Protein AF-0000000084999437 (afdb_homodimer)

Organism: Prochlorococcus marinus (strain NATL2A) (NCBI:txid59920)

Radius of gyration: 27.04 Å; Cα contacts (8 Å, |Δi|>4): 608; chains: 2; bounding box: 35×90×57 Å

Foldseek 3Di:
DPPPAFEFEDWDPDDPDDPAFEFEDAQVRQQPQFDWGATPVGRIYTRDYDPPPGGHDQQIWTATPPPRHIHGYHHFWAKKKKWFDPDPVLVVVLVVVCVVVVFFWDDDPTMIMGGDDPVSVVVSVVSPTDMDIDIDGGDTDDDPVD/DPPPAFEFEDWDPDDPDDPAFEFEDAQVRQQPQFDWGATPVGRIYTRDYDPPPGGHDQQIWTATPPPRHIHGYHHFWAKKKKWFDPDPVLVVVLVVVCVVVVFFWDDDPTMIMGGDDPVSVVVSVVSPTDMDIDIDGGHTDDDPVD

Nearest PDB structures (foldseek):
  1gmu-assembly3_C  TM=9.056E-01  e=1.676E-14  Klebsiella aerogenes
  1gmw-assembly1_D  TM=8.852E-01  e=3.112E-14  Klebsiella aerogenes
  1gmv-assembly1_B  TM=9.082E-01  e=1.074E-13  Klebsiella aerogenes
  4l3k-assembly1_B  TM=8.074E-01  e=1.821E-09  Sporosarcina pasteurii
  1eb0-assembly1_A  TM=7.225E-01  e=4.457E-10  Sporosarcina pasteurii

Sequence (292 aa):
MSQELIYLTERISAQVIKNNLLLPLSAKERTQLRGKRSTLDGIDVILNLPRGGGRLIPGEVLKSENSKVFVSIVAAHEDVIRISSENRLKLLKAAYHLGNRHVEIELHDKELYLLNDVVMRKMLEAHGFEIESFQRPFSPEIGAYEMSQELIYLTERISAQVIKNNLLLPLSAKERTQLRGKRSTLDGIDVILNLPRGGGRLIPGEVLKSENSKVFVSIVAAHEDVIRISSENRLKLLKAAYHLGNRHVEIELHDKELYLLNDVVMRKMLEAHGFEIESFQRPFSPEIGAYE

Structure (mmCIF, N/CA/C/O backbone):
data_AF-0000000084999437-model_v1
#
loop_
_entity.id
_entity.type
_entity.pdbx_description
1 polymer 'Urease accessory protein UreE'
#
loop_
_atom_site.group_PDB
_atom_site.id
_atom_site.type_symbol
_atom_site.label_atom_id
_atom_site.label_alt_id
_atom_site.label_comp_id
_atom_site.label_asym_id
_atom_site.label_entity_id
_atom_site.label_seq_id
_atom_site.pdbx_PDB_ins_code
_atom_site.Cartn_x
_atom_site.Cartn_y
_atom_site.Cartn_z
_atom_site.occupancy
_atom_site.B_iso_or_equiv
_atom_site.auth_seq_id
_atom_site.auth_comp_id
_atom_site.auth_asym_id
_atom_site.auth_atom_id
_atom_site.pdbx_PDB_model_num
ATOM 1 N N . MET A 1 1 ? -11.227 -49.969 -13.359 1 43 1 MET A N 1
ATOM 2 C CA . MET A 1 1 ? -9.812 -49.969 -13 1 43 1 MET A CA 1
ATOM 3 C C . MET A 1 1 ? -9.508 -48.875 -11.961 1 43 1 MET A C 1
ATOM 5 O O . MET A 1 1 ? -9.93 -47.75 -12.109 1 43 1 MET A O 1
ATOM 9 N N . SER A 1 2 ? -9.344 -49.125 -10.711 1 47.72 2 SER A N 1
ATOM 10 C CA . SER A 1 2 ? -9.188 -48.219 -9.586 1 47.72 2 SER A CA 1
ATOM 11 C C . SER A 1 2 ? -8.078 -47.188 -9.859 1 47.72 2 SER A C 1
ATOM 13 O O . SER A 1 2 ? -6.941 -47.562 -10.141 1 47.72 2 SER A O 1
ATOM 15 N N . GLN A 1 3 ? -8.375 -46.219 -10.602 1 58.53 3 GLN A N 1
ATOM 16 C CA . GLN A 1 3 ? -7.32 -45.281 -11.031 1 58.53 3 GLN A CA 1
ATOM 17 C C . GLN A 1 3 ? -6.379 -44.938 -9.883 1 58.53 3 GLN A C 1
ATOM 19 O O . GLN A 1 3 ? -6.832 -44.625 -8.781 1 58.53 3 GLN A O 1
ATOM 24 N N . GLU A 1 4 ? -5.293 -45.688 -9.891 1 73.06 4 GLU A N 1
ATOM 25 C CA . GLU A 1 4 ? -4.273 -45.438 -8.867 1 73.06 4 GLU A CA 1
ATOM 26 C C . GLU A 1 4 ? -4.066 -43.938 -8.625 1 73.06 4 GLU A C 1
ATOM 28 O O . GLU A 1 4 ? -4.004 -43.156 -9.57 1 73.06 4 GLU A O 1
ATOM 33 N N . LEU A 1 5 ? -4.43 -43.625 -7.43 1 83.94 5 LEU A N 1
ATOM 34 C CA . LEU A 1 5 ? -4.246 -42.25 -7.008 1 83.94 5 LEU A CA 1
ATOM 35 C C . LEU A 1 5 ? -2.797 -41.812 -7.199 1 83.94 5 LEU A C 1
ATOM 37 O O . LEU A 1 5 ? -1.87 -42.562 -6.906 1 83.94 5 LEU A O 1
ATOM 41 N N . ILE A 1 6 ? -2.551 -40.781 -7.875 1 91.81 6 ILE A N 1
ATOM 42 C CA . ILE A 1 6 ? -1.224 -40.25 -8.156 1 91.81 6 ILE A CA 1
ATOM 43 C C . ILE A 1 6 ? -0.828 -39.25 -7.074 1 91.81 6 ILE A C 1
ATOM 45 O O . ILE A 1 6 ? -1.454 -38.188 -6.934 1 91.81 6 ILE A O 1
ATOM 49 N N . TYR A 1 7 ? 0.186 -39.594 -6.234 1 94.44 7 TYR A N 1
ATOM 50 C CA . TYR A 1 7 ? 0.718 -38.719 -5.215 1 94.44 7 TYR A CA 1
ATOM 51 C C . TYR A 1 7 ? 1.95 -37.969 -5.727 1 94.44 7 TYR A C 1
ATOM 53 O O . TYR A 1 7 ? 2.945 -38.594 -6.098 1 94.44 7 TYR A O 1
ATOM 61 N N . LEU A 1 8 ? 1.862 -36.719 -5.809 1 95.06 8 LEU A N 1
ATOM 62 C CA . LEU A 1 8 ? 3.02 -35.906 -6.148 1 95.06 8 LEU A CA 1
ATOM 63 C C . LEU A 1 8 ? 3.812 -35.531 -4.898 1 95.06 8 LEU A C 1
ATOM 65 O O . LEU A 1 8 ? 3.307 -34.812 -4.023 1 95.06 8 LEU A O 1
ATOM 69 N N . THR A 1 9 ? 5.117 -35.938 -4.809 1 94.69 9 THR A N 1
ATOM 70 C CA . THR A 1 9 ? 5.809 -35.844 -3.527 1 94.69 9 THR A CA 1
ATOM 71 C C . THR A 1 9 ? 7.125 -35.094 -3.672 1 94.69 9 THR A C 1
ATOM 73 O O . THR A 1 9 ? 7.738 -34.688 -2.674 1 94.69 9 THR A O 1
ATOM 76 N N . GLU A 1 10 ? 7.543 -34.812 -4.98 1 93.44 10 GLU A N 1
ATOM 77 C CA . GLU A 1 10 ? 8.867 -34.219 -5.18 1 93.44 10 GLU A CA 1
ATOM 78 C C . GLU A 1 10 ? 8.828 -33.125 -6.219 1 93.44 10 GLU A C 1
ATOM 80 O O . GLU A 1 10 ? 8.164 -33.219 -7.25 1 93.44 10 GLU A O 1
ATOM 85 N N . ARG A 1 11 ? 9.555 -32.031 -5.887 1 93.06 11 ARG A N 1
ATOM 86 C CA . ARG A 1 11 ? 9.828 -30.984 -6.867 1 93.06 11 ARG A CA 1
ATOM 87 C C . ARG A 1 11 ? 11.109 -31.266 -7.637 1 93.06 11 ARG A C 1
ATOM 89 O O . ARG A 1 11 ? 12.164 -31.516 -7.035 1 93.06 11 ARG A O 1
ATOM 96 N N . ILE A 1 12 ? 10.992 -31.297 -8.859 1 87.12 12 ILE A N 1
ATOM 97 C CA . ILE A 1 12 ? 12.188 -31.672 -9.602 1 87.12 12 ILE A CA 1
ATOM 98 C C . ILE A 1 12 ? 12.664 -30.484 -10.445 1 87.12 12 ILE A C 1
ATOM 100 O O . ILE A 1 12 ? 11.852 -29.656 -10.875 1 87.12 12 ILE A O 1
ATOM 104 N N . SER A 1 13 ? 13.945 -30.219 -10.43 1 72.31 13 SER A N 1
ATOM 105 C CA . SER A 1 13 ? 14.523 -29.172 -11.258 1 72.31 13 SER A CA 1
ATOM 106 C C . SER A 1 13 ? 14.234 -29.406 -12.734 1 72.31 13 SER A C 1
ATOM 108 O O . SER A 1 13 ? 13.953 -30.531 -13.141 1 72.31 13 SER A O 1
ATOM 110 N N . ALA A 1 14 ? 14.445 -28.484 -13.695 1 60.81 14 ALA A N 1
ATOM 111 C CA . ALA A 1 14 ? 14.203 -28.359 -15.133 1 60.81 14 ALA A CA 1
ATOM 112 C C . ALA A 1 14 ? 14.57 -29.656 -15.852 1 60.81 14 ALA A C 1
ATOM 114 O O . ALA A 1 14 ? 15.695 -30.156 -15.727 1 60.81 14 ALA A O 1
ATOM 115 N N . GLN A 1 15 ? 13.711 -30.656 -15.672 1 59 15 GLN A N 1
ATOM 116 C CA . GLN A 1 15 ? 14.062 -31.703 -16.641 1 59 15 GLN A CA 1
ATOM 117 C C . GLN A 1 15 ? 13.086 -31.719 -17.812 1 59 15 GLN A C 1
ATOM 119 O O . GLN A 1 15 ? 11.914 -31.375 -17.656 1 59 15 GLN A O 1
ATOM 124 N N . VAL A 1 16 ? 13.703 -31.359 -19 1 54.94 16 VAL A N 1
ATOM 125 C CA . VAL A 1 16 ? 12.938 -31.469 -20.234 1 54.94 16 VAL A CA 1
ATOM 126 C C . VAL A 1 16 ? 12.164 -32.781 -20.25 1 54.94 16 VAL A C 1
ATOM 128 O O . VAL A 1 16 ? 12.766 -33.875 -20.344 1 54.94 16 VAL A O 1
ATOM 131 N N . ILE A 1 17 ? 11.117 -32.969 -19.391 1 61.06 17 ILE A N 1
ATOM 132 C CA . ILE A 1 17 ? 10.367 -34.188 -19.516 1 61.06 17 ILE A CA 1
ATOM 133 C C . ILE A 1 17 ? 9.25 -34.031 -20.547 1 61.06 17 ILE A C 1
ATOM 135 O O . ILE A 1 17 ? 8.523 -33.031 -20.516 1 61.06 17 ILE A O 1
ATOM 139 N N . LYS A 1 18 ? 9.383 -34.875 -21.469 1 62.94 18 LYS A N 1
ATOM 140 C CA . LYS A 1 18 ? 8.414 -35.031 -22.547 1 62.94 18 LYS A CA 1
ATOM 141 C C . LYS A 1 18 ? 7.129 -35.688 -22.047 1 62.94 18 LYS A C 1
ATOM 143 O O . LYS A 1 18 ? 7.164 -36.562 -21.172 1 62.94 18 LYS A O 1
ATOM 148 N N . ASN A 1 19 ? 5.961 -34.969 -21.953 1 67.94 19 ASN A N 1
ATOM 149 C CA . ASN A 1 19 ? 4.613 -35.5 -21.75 1 67.94 19 ASN A CA 1
ATOM 150 C C . ASN A 1 19 ? 4.121 -35.219 -20.328 1 67.94 19 ASN A C 1
ATOM 152 O O . ASN A 1 19 ? 3.615 -36.125 -19.672 1 67.94 19 ASN A O 1
ATOM 156 N N . ASN A 1 20 ? 4.438 -34.156 -19.859 1 83.75 20 ASN A N 1
ATOM 157 C CA . ASN A 1 20 ? 3.979 -33.75 -18.531 1 83.75 20 ASN A CA 1
ATOM 158 C C . ASN A 1 20 ? 2.486 -33.438 -18.516 1 83.75 20 ASN A C 1
ATOM 160 O O . ASN A 1 20 ? 1.963 -32.875 -19.484 1 83.75 20 ASN A O 1
ATOM 164 N N . LEU A 1 21 ? 1.822 -34.125 -17.547 1 91.5 21 LEU A N 1
ATOM 165 C CA . LEU A 1 21 ? 0.496 -33.594 -17.25 1 91.5 21 LEU A CA 1
ATOM 166 C C . LEU A 1 21 ? 0.583 -32.156 -16.797 1 91.5 21 LEU A C 1
ATOM 168 O O . LEU A 1 21 ? 1.602 -31.734 -16.234 1 91.5 21 LEU A O 1
ATOM 172 N N . LEU A 1 22 ? -0.411 -31.406 -17.156 1 96.25 22 LEU A N 1
ATOM 173 C CA . LEU A 1 22 ? -0.448 -30.016 -16.734 1 96.25 22 LEU A CA 1
ATOM 174 C C . LEU A 1 22 ? -1.404 -29.828 -15.555 1 96.25 22 LEU A C 1
ATOM 176 O O . LEU A 1 22 ? -2.547 -30.281 -15.602 1 96.25 22 LEU A O 1
ATOM 180 N N . LEU A 1 23 ? -0.94 -29.203 -14.602 1 97 23 LEU A N 1
ATOM 181 C CA . LEU A 1 23 ? -1.721 -28.953 -13.391 1 97 23 LEU A CA 1
ATOM 182 C C . LEU A 1 23 ? -1.948 -27.453 -13.188 1 97 23 LEU A C 1
ATOM 184 O O . LEU A 1 23 ? -1.081 -26.75 -12.664 1 97 23 LEU A O 1
ATOM 188 N N . PRO A 1 24 ? -3.135 -27 -13.641 1 98.44 24 PRO A N 1
ATOM 189 C CA . PRO A 1 24 ? -3.451 -25.578 -13.414 1 98.44 24 PRO A CA 1
ATOM 190 C C . PRO A 1 24 ? -3.795 -25.281 -11.953 1 98.44 24 PRO A C 1
ATOM 192 O O . PRO A 1 24 ? -4.66 -25.938 -11.375 1 98.44 24 PRO A O 1
ATOM 195 N N . LEU A 1 25 ? -3.109 -24.328 -11.414 1 98.5 25 LEU A N 1
ATOM 196 C CA . LEU A 1 25 ? -3.352 -23.906 -10.039 1 98.5 25 LEU A CA 1
ATOM 197 C C . LEU A 1 25 ? -3.549 -22.391 -9.961 1 98.5 25 LEU A C 1
ATOM 199 O O . LEU A 1 25 ? -2.805 -21.641 -10.578 1 98.5 25 LEU A O 1
ATOM 203 N N . SER A 1 26 ? -4.551 -21.969 -9.234 1 98.56 26 SER A N 1
ATOM 204 C CA . SER A 1 26 ? -4.703 -20.547 -8.914 1 98.56 26 SER A CA 1
ATOM 205 C C . SER A 1 26 ? -3.541 -20.047 -8.07 1 98.56 26 SER A C 1
ATOM 207 O O . SER A 1 26 ? -2.727 -20.844 -7.586 1 98.56 26 SER A O 1
ATOM 209 N N . ALA A 1 27 ? -3.465 -18.703 -7.953 1 98.06 27 ALA A N 1
ATOM 210 C CA . ALA A 1 27 ? -2.451 -18.125 -7.078 1 98.06 27 ALA A CA 1
ATOM 211 C C . ALA A 1 27 ? -2.543 -18.688 -5.668 1 98.06 27 ALA A C 1
ATOM 213 O O . ALA A 1 27 ? -1.529 -19.062 -5.074 1 98.06 27 ALA A O 1
ATOM 214 N N . LYS A 1 28 ? -3.727 -18.797 -5.156 1 97.62 28 LYS A N 1
ATOM 215 C CA . LYS A 1 28 ? -3.932 -19.344 -3.816 1 97.62 28 LYS A CA 1
ATOM 216 C C . LYS A 1 28 ? -3.535 -20.812 -3.758 1 97.62 28 LYS A C 1
ATOM 218 O O . LYS A 1 28 ? -2.826 -21.234 -2.84 1 97.62 28 LYS A O 1
ATOM 223 N N . GLU A 1 29 ? -3.969 -21.562 -4.707 1 97.81 29 GLU A N 1
ATOM 224 C CA . GLU A 1 29 ? -3.662 -22.984 -4.73 1 97.81 29 GLU A CA 1
ATOM 225 C C . GLU A 1 29 ? -2.158 -23.219 -4.809 1 97.81 29 GLU A C 1
ATOM 227 O O . GLU A 1 29 ? -1.651 -24.203 -4.258 1 97.81 29 GLU A O 1
ATOM 232 N N . ARG A 1 30 ? -1.466 -22.359 -5.434 1 97.69 30 ARG A N 1
ATOM 233 C CA . ARG A 1 30 ? -0.023 -22.516 -5.582 1 97.69 30 ARG A CA 1
ATOM 234 C C . ARG A 1 30 ? 0.689 -22.328 -4.246 1 97.69 30 ARG A C 1
ATOM 236 O O . ARG A 1 30 ? 1.868 -22.672 -4.113 1 97.69 30 ARG A O 1
ATOM 243 N N . THR A 1 31 ? -0.031 -21.797 -3.27 1 96.56 31 THR A N 1
ATOM 244 C CA . THR A 1 31 ? 0.548 -21.672 -1.936 1 96.56 31 THR A CA 1
ATOM 245 C C . THR A 1 31 ? 0.234 -22.906 -1.097 1 96.56 31 THR A C 1
ATOM 247 O O . THR A 1 31 ? 0.736 -23.062 0.02 1 96.56 31 THR A O 1
ATOM 250 N N . GLN A 1 32 ? -0.621 -23.812 -1.62 1 97.12 32 GLN A N 1
ATOM 251 C CA . GLN A 1 32 ? -1.05 -25.016 -0.913 1 97.12 32 GLN A CA 1
ATOM 252 C C . GLN A 1 32 ? -0.275 -26.234 -1.392 1 97.12 32 GLN A C 1
ATOM 254 O O . GLN A 1 32 ? -0.455 -26.688 -2.523 1 97.12 32 GLN A O 1
ATOM 259 N N . LEU A 1 33 ? 0.436 -26.797 -0.517 1 97.5 33 LEU A N 1
ATOM 260 C CA . LEU A 1 33 ? 1.378 -27.844 -0.91 1 97.5 33 LEU A CA 1
ATOM 261 C C . LEU A 1 33 ? 0.781 -29.234 -0.686 1 97.5 33 LEU A C 1
ATOM 263 O O . LEU A 1 33 ? 1.42 -30.234 -0.984 1 97.5 33 LEU A O 1
ATOM 267 N N . ARG A 1 34 ? -0.439 -29.25 -0.171 1 97.88 34 ARG A N 1
ATOM 268 C CA . ARG A 1 34 ? -1.14 -30.5 0.086 1 97.88 34 ARG A CA 1
ATOM 269 C C . ARG A 1 34 ? -2.578 -30.438 -0.416 1 97.88 34 ARG A C 1
ATOM 271 O O . ARG A 1 34 ? -3.154 -29.359 -0.531 1 97.88 34 ARG A O 1
ATOM 278 N N . GLY A 1 35 ? -3.023 -31.672 -0.788 1 97.62 35 GLY A N 1
ATOM 279 C CA . GLY A 1 35 ? -4.438 -31.734 -1.109 1 97.62 35 GLY A CA 1
ATOM 280 C C . GLY A 1 35 ? -4.707 -32.188 -2.529 1 97.62 35 GLY A C 1
ATOM 281 O O . GLY A 1 35 ? -3.777 -32.344 -3.328 1 97.62 35 GLY A O 1
ATOM 282 N N . LYS A 1 36 ? -5.965 -32.469 -2.77 1 97.94 36 LYS A N 1
ATOM 283 C CA . LYS A 1 36 ? -6.398 -33 -4.062 1 97.94 36 LYS A CA 1
ATOM 284 C C . LYS A 1 36 ? -6.438 -31.891 -5.113 1 97.94 36 LYS A C 1
ATOM 286 O O . LYS A 1 36 ? -6.855 -30.766 -4.82 1 97.94 36 LYS A O 1
ATOM 291 N N . ARG A 1 37 ? -5.98 -32.219 -6.25 1 98 37 ARG A N 1
ATOM 292 C CA . ARG A 1 37 ? -6.051 -31.359 -7.43 1 98 37 ARG A CA 1
ATOM 293 C C . ARG A 1 37 ? -6.41 -32.156 -8.672 1 98 37 ARG A C 1
ATOM 295 O O . ARG A 1 37 ? -6.434 -33.406 -8.633 1 98 37 ARG A O 1
ATOM 302 N N . SER A 1 38 ? -6.672 -31.469 -9.734 1 97.38 38 SER A N 1
ATOM 303 C CA . SER A 1 38 ? -6.957 -32.125 -11.008 1 97.38 38 SER A CA 1
ATOM 304 C C . SER A 1 38 ? -6.137 -31.484 -12.133 1 97.38 38 SER A C 1
ATOM 306 O O . SER A 1 38 ? -6.02 -30.266 -12.227 1 97.38 38 SER A O 1
ATOM 308 N N . THR A 1 39 ? -5.605 -32.344 -12.945 1 96.44 39 THR A N 1
ATOM 309 C CA . THR A 1 39 ? -4.875 -31.875 -14.117 1 96.44 39 THR A CA 1
ATOM 310 C C . THR A 1 39 ? -5.844 -31.344 -15.18 1 96.44 39 THR A C 1
ATOM 312 O O . THR A 1 39 ? -7.059 -31.484 -15.039 1 96.44 39 THR A O 1
ATOM 315 N N . LEU A 1 40 ? -5.262 -30.734 -16.266 1 95.44 40 LEU A N 1
ATOM 316 C CA . LEU A 1 40 ? -6.078 -30.188 -17.344 1 95.44 40 LEU A CA 1
ATOM 317 C C . LEU A 1 40 ? -6.887 -31.297 -18.031 1 95.44 40 LEU A C 1
ATOM 319 O O . LEU A 1 40 ? -8.008 -31.047 -18.484 1 95.44 40 LEU A O 1
ATOM 323 N N . ASP A 1 41 ? -6.367 -32.531 -18.016 1 92.5 41 ASP A N 1
ATOM 324 C CA . ASP A 1 41 ? -7.023 -33.656 -18.688 1 92.5 41 ASP A CA 1
ATOM 325 C C . ASP A 1 41 ? -7.988 -34.375 -17.734 1 92.5 41 ASP A C 1
ATOM 327 O O . ASP A 1 41 ? -8.539 -35.406 -18.078 1 92.5 41 ASP A O 1
ATOM 331 N N . GLY A 1 42 ? -8.078 -33.844 -16.531 1 94 42 GLY A N 1
ATOM 332 C CA . GLY A 1 42 ? -9.078 -34.375 -15.617 1 94 42 GLY A CA 1
ATOM 333 C C . GLY A 1 42 ? -8.539 -35.469 -14.727 1 94 42 GLY A C 1
ATOM 334 O O . GLY A 1 42 ? -9.305 -36.188 -14.055 1 94 42 GLY A O 1
ATOM 335 N N . ILE A 1 43 ? -7.223 -35.688 -14.773 1 92.94 43 ILE A N 1
ATOM 336 C CA . ILE A 1 43 ? -6.621 -36.719 -13.914 1 92.94 43 ILE A CA 1
ATOM 337 C C . ILE A 1 43 ? -6.461 -36.156 -12.5 1 92.94 43 ILE A C 1
ATOM 339 O O . ILE A 1 43 ? -5.902 -35.062 -12.312 1 92.94 43 ILE A O 1
ATOM 343 N N . ASP A 1 44 ? -6.938 -36.844 -11.5 1 95.31 44 ASP A N 1
ATOM 344 C CA . ASP A 1 44 ? -6.816 -36.438 -10.102 1 95.31 44 ASP A CA 1
ATOM 345 C C . ASP A 1 44 ? -5.434 -36.781 -9.555 1 95.31 44 ASP A C 1
ATOM 347 O O . ASP A 1 44 ? -4.914 -37.875 -9.773 1 95.31 44 ASP A O 1
ATOM 351 N N . VAL A 1 45 ? -4.93 -35.812 -8.875 1 95.56 45 VAL A N 1
ATOM 352 C CA . VAL A 1 45 ? -3.65 -36 -8.203 1 95.56 45 VAL A CA 1
ATOM 353 C C . VAL A 1 45 ? -3.736 -35.5 -6.773 1 95.56 45 VAL A C 1
ATOM 355 O O . VAL A 1 45 ? -4.625 -34.688 -6.445 1 95.56 45 VAL A O 1
ATOM 358 N N . ILE A 1 46 ? -2.836 -35.906 -5.867 1 96.44 46 ILE A N 1
ATOM 359 C CA . ILE A 1 46 ? -2.732 -35.438 -4.496 1 96.44 46 ILE A CA 1
ATOM 360 C C . ILE A 1 46 ? -1.363 -34.781 -4.277 1 96.44 46 ILE A C 1
ATOM 362 O O . ILE A 1 46 ? -0.331 -35.438 -4.438 1 96.44 46 ILE A O 1
ATOM 366 N N . LEU A 1 47 ? -1.329 -33.562 -4.059 1 97.31 47 LEU A N 1
ATOM 367 C CA . LEU A 1 47 ? -0.103 -32.906 -3.619 1 97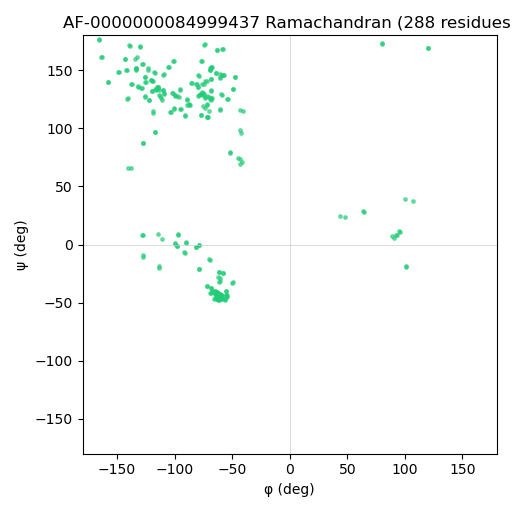.31 47 LEU A CA 1
ATOM 368 C C . LEU A 1 47 ? 0.281 -33.344 -2.213 1 97.31 47 LEU A C 1
ATOM 370 O O . LEU A 1 47 ? -0.532 -33.25 -1.288 1 97.31 47 LEU A O 1
ATOM 374 N N . ASN A 1 48 ? 1.372 -33.781 -2.021 1 96.56 48 ASN A N 1
ATOM 375 C CA . ASN A 1 48 ? 1.941 -34.188 -0.739 1 96.56 48 ASN A CA 1
ATOM 376 C C . ASN A 1 48 ? 3.408 -33.781 -0.627 1 96.56 48 ASN A C 1
ATOM 378 O O . ASN A 1 48 ? 4.285 -34.656 -0.521 1 96.56 48 ASN A O 1
ATOM 382 N N . LEU A 1 49 ? 3.637 -32.5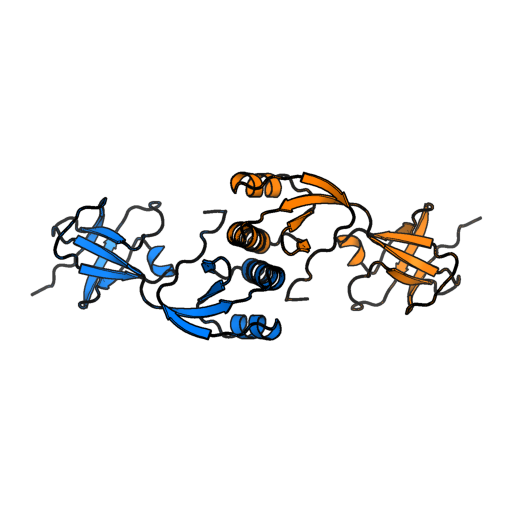 -0.594 1 96.75 49 LEU A N 1
ATOM 383 C CA . LEU A 1 49 ? 4.98 -31.938 -0.61 1 96.75 49 LEU A CA 1
ATOM 384 C C . LEU A 1 49 ? 5.41 -31.516 0.792 1 96.75 49 LEU A C 1
ATOM 386 O O . LEU A 1 49 ? 4.566 -31.234 1.645 1 96.75 49 LEU A O 1
ATOM 390 N N . PRO A 1 50 ? 6.68 -31.422 0.985 1 94.12 50 PRO A N 1
ATOM 391 C CA . PRO A 1 50 ? 7.16 -30.984 2.299 1 94.12 50 PRO A CA 1
ATOM 392 C C . PRO A 1 50 ? 6.742 -29.562 2.641 1 94.12 50 PRO A C 1
ATOM 394 O O . PRO A 1 50 ? 6.633 -28.719 1.749 1 94.12 50 PRO A O 1
ATOM 397 N N . ARG A 1 51 ? 6.539 -29.344 3.904 1 89.31 51 ARG A N 1
ATOM 398 C CA . ARG A 1 51 ? 6.203 -28 4.395 1 89.31 51 ARG A CA 1
ATOM 399 C C . ARG A 1 51 ? 7.391 -27.047 4.25 1 89.31 51 ARG A C 1
ATOM 401 O O . ARG A 1 51 ? 8.547 -27.469 4.359 1 89.31 51 ARG A O 1
ATOM 408 N N . GLY A 1 52 ? 7.141 -25.891 3.932 1 89.81 52 GLY A N 1
ATOM 409 C CA . GLY A 1 52 ? 8.172 -24.859 3.896 1 89.81 52 GLY A CA 1
ATOM 410 C C . GLY A 1 52 ? 8.867 -24.766 2.549 1 89.81 52 GLY A C 1
ATOM 411 O O . GLY A 1 52 ? 9.891 -24.094 2.424 1 89.81 52 GLY A O 1
ATOM 412 N N . GLY A 1 53 ? 8.461 -25.406 1.614 1 90.88 53 GLY A N 1
ATOM 413 C CA . GLY A 1 53 ? 9.094 -25.391 0.303 1 90.88 53 GLY A CA 1
ATOM 414 C C . GLY A 1 53 ? 8.742 -24.172 -0.516 1 90.88 53 GLY A C 1
ATOM 415 O O . GLY A 1 53 ? 9.219 -24 -1.638 1 90.88 53 GLY A O 1
ATOM 416 N N . GLY A 1 54 ? 7.906 -23.281 0.028 1 93.25 54 GLY A N 1
ATOM 417 C CA . GLY A 1 54 ? 7.492 -22.109 -0.73 1 93.25 54 GLY A CA 1
ATOM 418 C C . GLY A 1 54 ? 6.383 -22.406 -1.724 1 93.25 54 GLY A C 1
ATOM 419 O O . GLY A 1 54 ? 6.043 -23.578 -1.957 1 93.25 54 GLY A O 1
ATOM 420 N N . ARG A 1 55 ? 5.906 -21.438 -2.283 1 95.12 55 ARG A N 1
ATOM 421 C CA . ARG A 1 55 ? 4.812 -21.578 -3.238 1 95.12 55 ARG A CA 1
ATOM 422 C C . ARG A 1 55 ? 5.273 -22.312 -4.496 1 95.12 55 ARG A C 1
ATOM 424 O O . ARG A 1 55 ? 6.453 -22.266 -4.848 1 95.12 55 ARG A O 1
ATOM 431 N N . LEU A 1 56 ? 4.387 -22.953 -5.141 1 95.62 56 LEU A N 1
ATOM 432 C CA . LEU A 1 56 ? 4.645 -23.609 -6.422 1 95.62 56 LEU A CA 1
ATOM 433 C C . LEU A 1 56 ? 4.777 -22.562 -7.531 1 95.62 56 LEU A C 1
ATOM 435 O O . LEU A 1 56 ? 4.031 -21.578 -7.562 1 95.62 56 LEU A 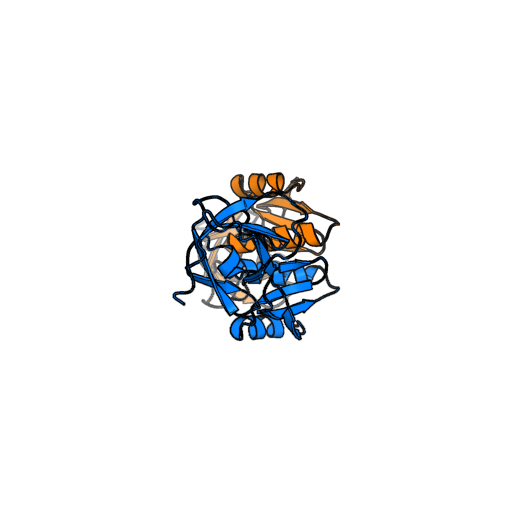O 1
ATOM 439 N N . ILE A 1 57 ? 5.703 -22.797 -8.414 1 94.75 57 ILE A N 1
ATOM 440 C CA . ILE A 1 57 ? 6.016 -21.844 -9.477 1 94.75 57 ILE A CA 1
ATOM 441 C C . ILE A 1 57 ? 5.582 -22.406 -10.828 1 94.75 57 ILE A C 1
ATOM 443 O O . ILE A 1 57 ? 5.934 -23.531 -11.172 1 94.75 57 ILE A O 1
ATOM 447 N N . PRO A 1 58 ? 4.727 -21.578 -11.531 1 95.38 58 PRO A N 1
ATOM 448 C CA . PRO A 1 58 ? 4.426 -22.078 -12.883 1 95.38 58 PRO A CA 1
ATOM 449 C C . PRO A 1 58 ? 5.68 -22.469 -13.656 1 95.38 58 PRO A C 1
ATOM 451 O O . PRO A 1 58 ? 6.656 -21.719 -13.695 1 95.38 58 PRO A O 1
ATOM 454 N N . GLY A 1 59 ? 5.652 -23.609 -14.289 1 93.38 59 GLY A N 1
ATOM 455 C CA . GLY A 1 59 ? 6.793 -24.141 -15.023 1 93.38 59 GLY A CA 1
ATOM 456 C C . GLY A 1 59 ? 7.551 -25.203 -14.258 1 93.38 59 GLY A C 1
ATOM 457 O O . GLY A 1 59 ? 8.297 -25.984 -14.852 1 93.38 59 GLY A O 1
ATOM 458 N N . GLU A 1 60 ? 7.34 -25.234 -12.953 1 93.94 60 GLU A N 1
ATOM 459 C CA . GLU A 1 60 ? 8.047 -26.266 -12.195 1 93.94 60 GLU A CA 1
ATOM 460 C C . GLU A 1 60 ? 7.379 -27.625 -12.367 1 93.94 60 GLU A C 1
ATOM 462 O O . GLU A 1 60 ? 6.207 -27.703 -12.727 1 93.94 60 GLU A O 1
ATOM 467 N N . VAL A 1 61 ? 8.18 -28.641 -12.117 1 94.38 61 VAL A N 1
ATOM 468 C CA . VAL A 1 61 ? 7.695 -30 -12.359 1 94.38 61 VAL A CA 1
ATOM 469 C C . VAL A 1 61 ? 7.711 -30.797 -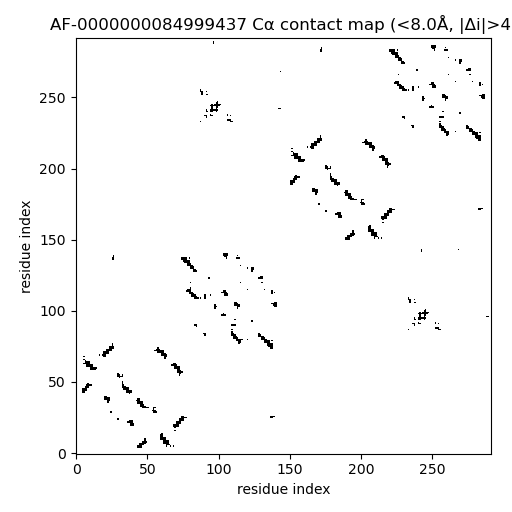11.062 1 94.38 61 VAL A C 1
ATOM 471 O O . VAL A 1 61 ? 8.664 -30.719 -10.289 1 94.38 61 VAL A O 1
ATOM 474 N N . LEU A 1 62 ? 6.621 -31.422 -10.844 1 94.25 62 LEU A N 1
ATOM 475 C CA . LEU A 1 62 ? 6.5 -32.344 -9.719 1 94.25 62 LEU A CA 1
ATOM 476 C C . LEU A 1 62 ? 6.547 -33.781 -10.195 1 94.25 62 LEU A C 1
ATOM 478 O O . LEU A 1 62 ? 6.082 -34.094 -11.289 1 94.25 62 LEU A O 1
ATOM 482 N N . LYS A 1 63 ? 7 -34.625 -9.328 1 92.44 63 LYS A N 1
ATOM 483 C CA . LYS A 1 63 ? 7.105 -36.062 -9.633 1 92.44 63 LYS A CA 1
ATOM 484 C C . LYS A 1 63 ? 6.363 -36.906 -8.594 1 92.44 63 LYS A C 1
ATOM 486 O O . LYS A 1 63 ? 6.406 -36.594 -7.398 1 92.44 63 LYS A O 1
ATOM 491 N N . SER A 1 64 ? 5.711 -37.906 -9.109 1 90.69 64 SER A N 1
ATOM 492 C CA . SER A 1 64 ? 5.047 -38.875 -8.227 1 90.69 64 SER A CA 1
ATOM 493 C C . SER A 1 64 ? 6.043 -39.875 -7.652 1 90.69 64 SER A C 1
ATOM 495 O O . SER A 1 64 ? 7.066 -40.156 -8.273 1 90.69 64 SER A O 1
ATOM 497 N N . GLU A 1 65 ? 5.805 -40.281 -6.41 1 80.75 65 GLU A N 1
ATOM 498 C CA . GLU A 1 65 ? 6.633 -41.281 -5.734 1 80.75 65 GLU A CA 1
ATOM 499 C C . GLU A 1 65 ? 6.664 -42.594 -6.512 1 80.75 65 GLU A C 1
ATOM 501 O O . GLU A 1 65 ? 7.73 -43.188 -6.719 1 80.75 65 GLU A O 1
ATOM 506 N N . ASN A 1 66 ? 5.625 -43.125 -6.953 1 72.19 66 ASN A N 1
ATOM 507 C CA . ASN A 1 66 ? 5.562 -44.531 -7.387 1 72.19 66 ASN A CA 1
ATOM 508 C C . ASN A 1 66 ? 5.312 -44.625 -8.891 1 72.19 66 ASN A C 1
ATOM 510 O O . ASN A 1 66 ? 5.566 -45.688 -9.492 1 72.19 66 ASN A O 1
ATOM 514 N N . SER A 1 67 ? 4.84 -43.594 -9.523 1 67.31 67 SER A N 1
ATOM 515 C CA . SER A 1 67 ? 4.293 -43.781 -10.859 1 67.31 67 SER A CA 1
ATOM 516 C C . SER A 1 67 ? 5.125 -43.062 -11.914 1 67.31 67 SER A C 1
ATOM 518 O O . SER A 1 67 ? 4.875 -43.219 -13.117 1 67.31 67 SER A O 1
ATOM 520 N N . LYS A 1 68 ? 6.238 -42.562 -11.547 1 79.19 68 LYS A N 1
ATOM 521 C CA . LYS A 1 68 ? 7.078 -41.781 -12.461 1 79.19 68 LYS A CA 1
ATOM 522 C C . LYS A 1 68 ? 6.254 -40.812 -13.266 1 79.19 68 LYS A C 1
ATOM 524 O O . LYS A 1 68 ? 6.422 -40.688 -14.484 1 79.19 68 LYS A O 1
ATOM 529 N N . VAL A 1 69 ? 5.086 -40.406 -12.766 1 87.94 69 VAL A N 1
ATOM 530 C CA . VAL A 1 69 ? 4.273 -39.375 -13.391 1 87.94 69 VAL A CA 1
ATOM 531 C C . VAL A 1 69 ? 4.867 -38 -13.086 1 87.94 69 VAL A C 1
ATOM 533 O O . VAL A 1 69 ? 5.242 -37.719 -11.945 1 87.94 69 VAL A O 1
ATOM 536 N N . PHE A 1 70 ? 5.031 -37.25 -14.18 1 91.56 70 PHE A N 1
ATOM 537 C CA . PHE A 1 70 ? 5.52 -35.875 -14.078 1 91.56 70 PHE A CA 1
ATOM 538 C C . PHE A 1 70 ? 4.414 -34.906 -14.383 1 91.56 70 PHE A C 1
ATOM 540 O O . PHE A 1 70 ? 3.684 -35.062 -15.367 1 91.56 70 PHE A O 1
ATOM 547 N N . VAL A 1 71 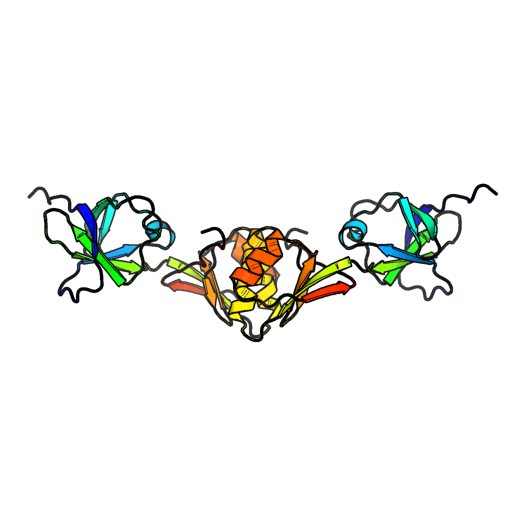? 4.324 -34 -13.492 1 93.94 71 VAL A N 1
ATOM 548 C CA . VAL A 1 71 ? 3.27 -33 -13.625 1 93.94 71 VAL A CA 1
ATOM 549 C C . VAL A 1 71 ? 3.875 -31.594 -13.586 1 93.94 71 VAL A C 1
ATOM 551 O O . VAL A 1 71 ? 4.637 -31.266 -12.672 1 93.94 71 VAL A O 1
ATOM 554 N N . SER A 1 72 ? 3.545 -30.797 -14.586 1 94.94 72 SER A N 1
ATOM 555 C CA . SER A 1 72 ? 4.004 -29.406 -14.633 1 94.94 72 SER A CA 1
ATOM 556 C C . SER A 1 72 ? 2.955 -28.469 -14.062 1 94.94 72 SER A C 1
ATOM 558 O O . SER A 1 72 ? 1.776 -28.547 -14.414 1 94.94 72 SER A O 1
ATOM 560 N N . ILE A 1 73 ? 3.43 -27.625 -13.242 1 96.5 73 ILE A N 1
ATOM 561 C CA . ILE A 1 73 ? 2.557 -26.594 -12.688 1 96.5 73 ILE A CA 1
ATOM 562 C C . ILE A 1 73 ? 2.305 -25.516 -13.742 1 96.5 73 ILE A C 1
ATOM 564 O O . ILE A 1 73 ? 3.234 -25.062 -14.406 1 96.5 73 ILE A O 1
ATOM 568 N N . VAL A 1 74 ? 1.076 -25.156 -13.953 1 96.88 74 VAL A N 1
ATOM 569 C CA . VAL A 1 74 ? 0.72 -24.016 -14.781 1 96.88 74 VAL A CA 1
ATOM 570 C C . VAL A 1 74 ? -0.185 -23.062 -14 1 96.88 74 VAL A C 1
ATOM 572 O O . VAL A 1 74 ? -1.003 -23.516 -13.188 1 96.88 74 VAL A O 1
ATOM 575 N N . ALA A 1 75 ? 0.007 -21.766 -14.242 1 98.38 75 ALA A N 1
ATOM 576 C CA . ALA A 1 75 ? -0.889 -20.812 -13.602 1 98.38 75 ALA A CA 1
ATOM 577 C C . ALA A 1 75 ? -2.279 -20.859 -14.227 1 98.38 75 ALA A C 1
ATOM 579 O O . ALA A 1 75 ? -2.428 -20.672 -15.438 1 98.38 75 ALA A O 1
ATOM 580 N N . ALA A 1 76 ? -3.264 -21.141 -13.445 1 98.44 76 ALA A N 1
ATOM 581 C CA . ALA A 1 76 ? -4.641 -21.172 -13.93 1 98.44 76 ALA A CA 1
ATOM 582 C C . ALA A 1 76 ? -5.133 -19.766 -14.273 1 98.44 76 ALA A C 1
ATOM 584 O O . ALA A 1 76 ? -4.684 -18.781 -13.672 1 98.44 76 ALA A O 1
ATOM 585 N N . HIS A 1 77 ? -6.027 -19.688 -15.227 1 98.5 77 HIS A N 1
ATOM 586 C CA . HIS A 1 77 ? -6.727 -18.438 -15.461 1 98.5 77 HIS A CA 1
ATOM 587 C C . HIS A 1 77 ? -7.676 -18.109 -14.312 1 98.5 77 HIS A C 1
ATOM 589 O O . HIS A 1 77 ? -8.359 -19 -13.797 1 98.5 77 HIS A O 1
ATOM 595 N N . GLU A 1 78 ? -7.582 -16.938 -13.891 1 98.81 78 GLU A N 1
ATOM 596 C CA . GLU A 1 78 ? -8.461 -16.422 -12.844 1 98.81 78 GLU A CA 1
ATOM 597 C C . GLU A 1 78 ? -9.133 -15.125 -13.266 1 98.81 78 GLU A C 1
ATOM 599 O O . GLU A 1 78 ? -8.688 -14.469 -14.211 1 98.81 78 GLU A O 1
ATOM 604 N N . ASP A 1 79 ? -10.305 -14.867 -12.641 1 98.69 79 ASP A N 1
ATOM 605 C CA . ASP A 1 79 ? -10.992 -13.609 -12.898 1 98.69 79 ASP A CA 1
ATOM 606 C C . ASP A 1 79 ? -10.242 -12.438 -12.258 1 98.69 79 ASP A C 1
ATOM 608 O O . ASP A 1 79 ? -10.227 -12.297 -11.031 1 98.69 79 ASP A O 1
ATOM 612 N N . VAL A 1 80 ? -9.625 -11.586 -13.148 1 98.62 80 VAL A N 1
ATOM 613 C CA . VAL A 1 80 ? -8.773 -10.516 -12.641 1 98.62 80 VAL A CA 1
ATOM 614 C C . VAL A 1 80 ? -9.281 -9.164 -13.156 1 98.62 80 VAL A C 1
ATOM 616 O O . VAL A 1 80 ? -9.969 -9.102 -14.172 1 98.62 80 VAL A O 1
ATOM 619 N N . ILE A 1 81 ? -9.016 -8.133 -12.352 1 98.19 81 ILE A N 1
ATOM 620 C CA . ILE A 1 81 ? -9.195 -6.77 -12.852 1 98.19 81 ILE A CA 1
ATOM 621 C C . ILE A 1 81 ? -7.836 -6.105 -13.031 1 98.19 81 ILE A C 1
ATOM 623 O O . ILE A 1 81 ? -6.891 -6.398 -12.289 1 98.19 81 ILE A O 1
ATOM 627 N N . ARG A 1 82 ? -7.832 -5.285 -14.055 1 98.19 82 ARG A N 1
ATOM 628 C CA . ARG A 1 82 ? -6.656 -4.469 -14.336 1 98.19 82 ARG A CA 1
ATOM 629 C C . ARG A 1 82 ? -6.973 -2.982 -14.195 1 98.19 82 ARG A C 1
ATOM 631 O O . ARG A 1 82 ? -8.008 -2.514 -14.672 1 98.19 82 ARG A O 1
ATOM 638 N N . ILE A 1 83 ? -6.07 -2.293 -13.492 1 97.81 83 ILE A N 1
ATOM 639 C CA . ILE A 1 83 ? -6.047 -0.836 -13.578 1 97.81 83 ILE A CA 1
ATOM 640 C C . ILE A 1 83 ? -4.711 -0.379 -14.164 1 97.81 83 ILE A C 1
ATOM 642 O O . ILE A 1 83 ? -3.688 -1.042 -13.984 1 97.81 83 ILE A O 1
ATOM 646 N N . SER A 1 84 ? -4.77 0.693 -14.883 1 96.75 84 SER A N 1
ATOM 647 C CA . SER A 1 84 ? -3.559 1.23 -15.492 1 96.75 84 SER A CA 1
ATOM 648 C C . SER A 1 84 ? -3.545 2.754 -15.445 1 96.75 84 SER A C 1
ATOM 650 O O . SER A 1 84 ? -4.598 3.387 -15.336 1 96.75 84 SER A O 1
ATOM 652 N N . SER A 1 85 ? -2.371 3.34 -15.375 1 96.5 85 SER A N 1
ATOM 653 C CA . SER A 1 85 ? -2.227 4.789 -15.438 1 96.5 85 SER A CA 1
ATOM 654 C C . SER A 1 85 ? -0.824 5.188 -15.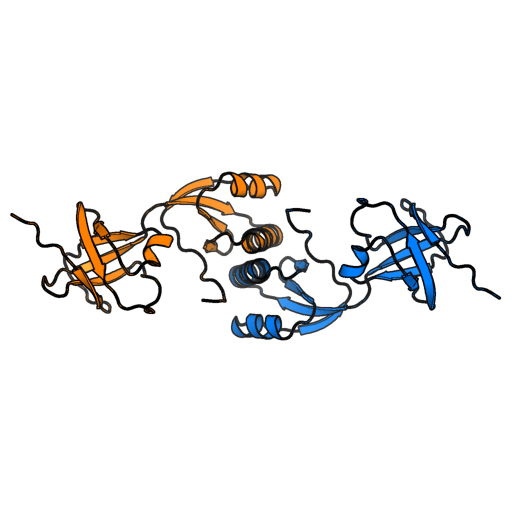883 1 96.5 85 SER A C 1
ATOM 656 O O . SER A 1 85 ? 0.162 4.566 -15.484 1 96.5 85 SER A O 1
ATOM 658 N N . GLU A 1 86 ? -0.734 6.227 -16.734 1 95.5 86 GLU A N 1
ATOM 659 C CA . GLU A 1 86 ? 0.545 6.859 -17.047 1 95.5 86 GLU A CA 1
ATOM 660 C C . GLU A 1 86 ? 0.975 7.805 -15.922 1 95.5 86 GLU A C 1
ATOM 662 O O . GLU A 1 86 ? 2.143 8.188 -15.844 1 95.5 86 GLU A O 1
ATOM 667 N N . ASN A 1 87 ? 0.026 8.188 -15.18 1 95.81 87 ASN A N 1
ATOM 668 C CA . ASN A 1 87 ? 0.299 9.031 -14.023 1 95.81 87 ASN A CA 1
ATOM 669 C C . ASN A 1 87 ? 0.876 8.227 -12.859 1 95.81 87 ASN A C 1
ATOM 671 O O . ASN A 1 87 ? 0.164 7.441 -12.227 1 95.81 87 ASN A O 1
ATOM 675 N N . ARG A 1 88 ? 2.123 8.438 -12.539 1 96.56 88 ARG A N 1
ATOM 676 C CA . ARG A 1 88 ? 2.85 7.66 -11.531 1 96.56 88 ARG A CA 1
ATOM 677 C C . ARG A 1 88 ? 2.193 7.785 -10.164 1 96.56 88 ARG A C 1
ATOM 679 O O . ARG A 1 88 ? 2.01 6.785 -9.461 1 96.56 88 ARG A O 1
ATOM 686 N N . LEU A 1 89 ? 1.841 8.977 -9.859 1 96.69 89 LEU A N 1
ATOM 687 C CA . LEU A 1 89 ? 1.3 9.242 -8.523 1 96.69 89 LEU A CA 1
ATOM 688 C C . LEU A 1 89 ? -0.03 8.523 -8.328 1 96.69 89 LEU A C 1
ATOM 690 O O . LEU A 1 89 ? -0.295 7.98 -7.254 1 96.69 89 LEU A O 1
ATOM 694 N N . LYS A 1 90 ? -0.809 8.531 -9.328 1 95.81 90 LYS A N 1
ATOM 695 C CA . LYS A 1 90 ? -2.102 7.852 -9.266 1 95.81 90 LYS A CA 1
ATOM 696 C C . LYS A 1 90 ? -1.932 6.363 -8.992 1 95.81 90 LYS A C 1
ATOM 698 O O . LYS A 1 90 ? -2.645 5.793 -8.164 1 95.81 90 LYS A O 1
ATOM 703 N N . LEU A 1 91 ? -1.036 5.758 -9.648 1 97.5 91 LEU A N 1
ATOM 704 C CA . LEU A 1 91 ? -0.812 4.324 -9.484 1 97.5 91 LEU A CA 1
ATOM 705 C C . LEU A 1 91 ? -0.158 4.027 -8.133 1 97.5 91 LEU A C 1
ATOM 707 O O . LEU A 1 91 ? -0.443 2.998 -7.516 1 97.5 91 LEU A O 1
ATOM 711 N N . LEU A 1 92 ? 0.708 4.906 -7.699 1 97.44 92 LEU A N 1
ATOM 712 C CA . LEU A 1 92 ? 1.311 4.773 -6.379 1 97.44 92 LEU A CA 1
ATOM 713 C C . LEU A 1 92 ? 0.244 4.801 -5.289 1 97.44 92 LEU A C 1
ATOM 715 O O . LEU A 1 92 ? 0.277 3.986 -4.363 1 97.44 92 LEU A O 1
ATOM 719 N N . LYS A 1 93 ? -0.696 5.688 -5.43 1 96.88 93 LYS A N 1
ATOM 720 C CA . LYS A 1 93 ? -1.787 5.781 -4.465 1 96.88 93 LYS A CA 1
ATOM 721 C C . LYS A 1 93 ? -2.621 4.504 -4.457 1 96.88 93 LYS A C 1
ATOM 723 O O . LYS A 1 93 ? -2.984 3.998 -3.393 1 96.88 93 LYS A O 1
ATOM 728 N N . ALA A 1 94 ? -2.842 4.016 -5.637 1 97.12 94 ALA A N 1
ATOM 729 C CA . ALA A 1 94 ? -3.607 2.775 -5.727 1 97.12 94 ALA A CA 1
ATOM 730 C C . ALA A 1 94 ? -2.883 1.631 -5.023 1 97.12 94 ALA A C 1
ATOM 732 O O . ALA A 1 94 ? -3.484 0.905 -4.227 1 97.12 94 ALA A O 1
ATOM 733 N N . ALA A 1 95 ? -1.602 1.459 -5.273 1 97.38 95 ALA A N 1
ATOM 734 C CA . ALA A 1 95 ? -0.812 0.403 -4.645 1 97.38 95 ALA A CA 1
ATOM 735 C C . ALA A 1 95 ? -0.83 0.537 -3.125 1 97.38 95 ALA A C 1
ATOM 737 O O . ALA A 1 95 ? -1.035 -0.447 -2.412 1 97.38 95 ALA A O 1
ATOM 738 N N . TYR A 1 96 ? -0.665 1.737 -2.65 1 97.19 96 TYR A N 1
ATOM 739 C CA . TYR A 1 96 ? -0.651 2.014 -1.218 1 97.19 96 TYR A CA 1
ATOM 740 C C . TYR A 1 96 ? -1.99 1.66 -0.582 1 97.19 96 TYR A C 1
ATOM 742 O O . TYR A 1 96 ? -2.037 0.971 0.44 1 97.19 96 TYR A O 1
ATOM 750 N N . HIS A 1 97 ? -3.078 2.064 -1.184 1 96.38 97 HIS A N 1
ATOM 751 C CA . HIS A 1 97 ? -4.406 1.833 -0.626 1 96.38 97 HIS A CA 1
ATOM 752 C C . HIS A 1 97 ? -4.77 0.352 -0.66 1 96.38 97 HIS A C 1
ATOM 754 O O . HIS A 1 97 ? -5.375 -0.164 0.28 1 96.38 97 HIS A O 1
ATOM 760 N N . LEU A 1 98 ? -4.43 -0.266 -1.753 1 97 98 LEU A N 1
ATOM 761 C CA . LEU A 1 98 ? -4.688 -1.699 -1.846 1 97 98 LEU A CA 1
ATOM 762 C C . LEU A 1 98 ? -3.861 -2.467 -0.817 1 97 98 LEU A C 1
ATOM 764 O O . LEU A 1 98 ? -4.355 -3.416 -0.204 1 97 98 LEU A O 1
ATOM 768 N N . GLY A 1 99 ? -2.551 -2.066 -0.66 1 96.44 99 GLY A N 1
ATOM 769 C CA . GLY A 1 99 ? -1.753 -2.623 0.421 1 96.44 99 GLY A CA 1
ATOM 770 C C . GLY A 1 99 ? -2.385 -2.432 1.787 1 96.44 99 GLY A C 1
ATOM 771 O O . GLY A 1 99 ? -2.436 -3.367 2.59 1 96.44 99 GLY A O 1
ATOM 772 N N . ASN A 1 100 ? -2.9 -1.248 2.043 1 95.44 100 ASN A N 1
ATOM 773 C CA . ASN A 1 100 ? -3.533 -0.908 3.312 1 95.44 100 ASN A CA 1
ATOM 774 C C . ASN A 1 100 ? -4.746 -1.79 3.588 1 95.44 100 ASN A C 1
ATOM 776 O O . ASN A 1 100 ? -5.105 -2.02 4.742 1 95.44 100 ASN A O 1
ATOM 780 N N . ARG A 1 101 ? -5.289 -2.305 2.545 1 95.25 101 ARG A N 1
ATOM 781 C CA . ARG A 1 101 ? -6.453 -3.176 2.662 1 95.25 101 ARG A CA 1
ATOM 782 C C . ARG A 1 101 ? -6.051 -4.645 2.582 1 95.25 101 ARG A C 1
ATOM 784 O O . ARG A 1 101 ? -6.91 -5.527 2.568 1 95.25 101 ARG A O 1
ATOM 791 N N . HIS A 1 102 ? -4.781 -4.969 2.438 1 96.75 102 HIS A N 1
ATOM 792 C CA . HIS A 1 102 ? -4.191 -6.301 2.381 1 96.75 102 HIS A CA 1
ATOM 793 C C . HIS A 1 102 ? -4.676 -7.066 1.155 1 96.75 102 HIS A C 1
ATOM 795 O O . HIS A 1 102 ? -4.828 -8.289 1.203 1 96.75 102 HIS A O 1
ATOM 801 N N . VAL A 1 103 ? -4.996 -6.383 0.184 1 97.06 103 VAL A N 1
ATOM 802 C CA . VAL A 1 103 ? -5.379 -7.016 -1.073 1 97.06 103 VAL A CA 1
ATOM 803 C C . VAL A 1 103 ? -4.137 -7.551 -1.781 1 97.06 103 VAL A C 1
ATOM 805 O O . VAL A 1 103 ? -3.139 -6.84 -1.92 1 97.06 103 VAL A O 1
ATOM 808 N N . GLU A 1 104 ? -4.172 -8.805 -2.188 1 97.31 104 GLU A N 1
ATOM 809 C CA . GLU A 1 104 ? -3.098 -9.336 -3.025 1 97.31 104 GLU A CA 1
ATOM 810 C C . GLU A 1 104 ? -3.121 -8.711 -4.414 1 97.31 104 GLU A C 1
ATOM 812 O O . GLU A 1 104 ? -4.145 -8.734 -5.098 1 97.31 104 GLU A O 1
ATOM 817 N N . ILE A 1 105 ? -1.955 -8.141 -4.805 1 98.25 105 ILE A N 1
ATOM 818 C CA . ILE A 1 105 ? -1.938 -7.531 -6.129 1 98.25 105 ILE A CA 1
ATOM 819 C C . ILE A 1 105 ? -0.684 -7.965 -6.883 1 98.25 105 ILE A C 1
ATOM 821 O O . ILE A 1 105 ? 0.3 -8.391 -6.273 1 98.25 105 ILE A O 1
ATOM 825 N N . GLU A 1 106 ? -0.816 -7.984 -8.172 1 98.5 106 GLU A N 1
ATOM 826 C CA . GLU A 1 106 ? 0.309 -8.117 -9.094 1 98.5 106 GLU A CA 1
ATOM 827 C C . GLU A 1 106 ? 0.724 -6.762 -9.656 1 98.5 106 GLU A C 1
ATOM 829 O O . GLU A 1 106 ? -0.114 -6.008 -10.148 1 98.5 106 GLU A O 1
ATOM 834 N N . LEU A 1 107 ? 2.008 -6.461 -9.547 1 98.25 107 LEU A N 1
ATOM 835 C CA . LEU A 1 107 ? 2.477 -5.121 -9.875 1 98.25 107 LEU A CA 1
ATOM 836 C C . LEU A 1 107 ? 3.307 -5.129 -11.156 1 98.25 107 LEU A C 1
ATOM 838 O O . LEU A 1 107 ? 4.176 -5.984 -11.328 1 98.25 107 LEU A O 1
ATOM 842 N N . HIS A 1 108 ? 2.992 -4.195 -12.016 1 97.5 108 HIS A N 1
ATOM 843 C CA . HIS A 1 108 ? 3.789 -3.857 -13.188 1 97.5 108 HIS A CA 1
ATOM 844 C C . HIS A 1 108 ? 4.035 -2.354 -13.273 1 97.5 108 HIS A C 1
ATOM 846 O O . HIS A 1 108 ? 3.443 -1.581 -12.516 1 97.5 108 HIS A O 1
ATOM 852 N N . ASP A 1 109 ? 4.855 -1.939 -14.125 1 96.19 109 ASP A N 1
ATOM 853 C CA . ASP A 1 109 ? 5.32 -0.56 -14.219 1 96.19 109 ASP A CA 1
ATOM 854 C C . ASP A 1 109 ? 4.148 0.409 -14.359 1 96.19 109 ASP A C 1
ATOM 856 O O . ASP A 1 109 ? 4.148 1.481 -13.75 1 96.19 109 ASP A O 1
ATOM 860 N N . LYS A 1 110 ? 3.137 0.021 -15.148 1 97.06 110 LYS A N 1
ATOM 861 C CA . LYS A 1 110 ? 2.062 0.964 -15.445 1 97.06 110 LYS A CA 1
ATOM 862 C C . LYS A 1 110 ? 0.697 0.353 -15.148 1 97.06 110 LYS A C 1
ATOM 864 O O . LYS A 1 110 ? -0.334 0.903 -15.547 1 97.06 110 LYS A O 1
ATOM 869 N N . GLU A 1 111 ? 0.791 -0.87 -14.508 1 97.69 111 GLU A N 1
ATOM 870 C CA . GLU A 1 111 ? -0.483 -1.555 -14.312 1 97.69 111 GLU A CA 1
ATOM 871 C C . GLU A 1 111 ? -0.467 -2.389 -13.031 1 97.69 111 GLU A C 1
ATOM 873 O O . GLU A 1 111 ? 0.584 -2.887 -12.625 1 97.69 111 GLU A O 1
ATOM 878 N N . LEU A 1 112 ? -1.602 -2.488 -12.453 1 98.31 112 LEU A N 1
ATOM 879 C CA . LEU A 1 112 ? -1.848 -3.383 -11.328 1 98.31 112 LEU A CA 1
ATOM 880 C C . LEU A 1 112 ? -2.949 -4.383 -11.656 1 98.31 112 LEU A C 1
ATOM 882 O O . LEU A 1 112 ? -3.92 -4.043 -12.336 1 98.31 112 LEU A O 1
ATOM 886 N N . TYR A 1 113 ? -2.779 -5.605 -11.211 1 98.56 113 TYR A N 1
ATOM 887 C CA . TYR A 1 113 ? -3.801 -6.641 -11.312 1 98.56 113 TYR A CA 1
ATOM 888 C C . TYR A 1 113 ? -4.23 -7.129 -9.938 1 98.56 113 TYR A C 1
ATOM 890 O O . TYR A 1 113 ? -3.402 -7.258 -9.031 1 98.56 113 TYR A O 1
ATOM 898 N N . LEU A 1 114 ? -5.438 -7.367 -9.742 1 98.5 114 LEU A N 1
ATOM 899 C CA . LEU A 1 114 ? -5.977 -8.039 -8.562 1 98.5 114 LEU A CA 1
ATOM 900 C C . LEU A 1 114 ? -7.141 -8.945 -8.938 1 98.5 114 LEU A C 1
ATOM 902 O O . LEU A 1 114 ? -7.672 -8.859 -10.047 1 98.5 114 LEU A O 1
ATOM 906 N N . LEU A 1 115 ? -7.445 -9.898 -8.102 1 98.5 115 LEU A N 1
ATOM 907 C CA . LEU A 1 115 ? -8.625 -10.727 -8.344 1 98.5 115 LEU A CA 1
ATOM 908 C C . LEU A 1 115 ? -9.891 -9.875 -8.352 1 98.5 115 LEU A C 1
ATOM 910 O O . LEU A 1 115 ? -9.992 -8.898 -7.605 1 98.5 115 LEU A O 1
ATOM 914 N N . ASN A 1 116 ? -10.758 -10.258 -9.195 1 98.12 116 ASN A N 1
ATOM 915 C CA . ASN A 1 116 ? -12 -9.516 -9.352 1 98.12 116 ASN A CA 1
ATOM 916 C C . ASN A 1 116 ? -12.812 -9.492 -8.055 1 98.12 116 ASN A C 1
ATOM 918 O O . ASN A 1 116 ? -13.172 -10.547 -7.531 1 98.12 116 ASN A O 1
ATOM 922 N N . ASP A 1 117 ? -12.938 -8.273 -7.586 1 96.19 117 ASP A N 1
ATOM 923 C CA . ASP A 1 117 ? -13.688 -8.023 -6.355 1 96.19 117 ASP A CA 1
ATOM 924 C C . ASP A 1 117 ? -14.508 -6.742 -6.469 1 96.19 117 ASP A C 1
ATOM 926 O O . ASP A 1 117 ? -13.961 -5.668 -6.734 1 96.19 117 ASP A O 1
ATOM 930 N N . VAL A 1 118 ? -15.773 -6.812 -6.223 1 94.81 118 VAL A N 1
ATOM 931 C CA . VAL A 1 118 ? -16.719 -5.727 -6.445 1 94.81 118 VAL A CA 1
ATOM 932 C C . VAL A 1 118 ? -16.359 -4.539 -5.559 1 94.81 118 VAL A C 1
ATOM 934 O O . VAL A 1 118 ? -16.453 -3.387 -5.992 1 94.81 118 VAL A O 1
ATOM 937 N N . VAL A 1 119 ? -16.016 -4.816 -4.32 1 95.25 119 VAL A N 1
ATOM 938 C CA . VAL A 1 119 ? -15.703 -3.766 -3.359 1 95.25 119 VAL A CA 1
ATOM 939 C C . VAL A 1 119 ? -14.477 -2.986 -3.824 1 95.25 119 VAL A C 1
ATOM 941 O O . VAL A 1 119 ? -14.477 -1.753 -3.814 1 95.25 119 VAL A O 1
ATOM 944 N N . MET A 1 120 ? -13.414 -3.697 -4.242 1 96.06 120 MET A N 1
ATOM 945 C CA . MET A 1 120 ? -12.188 -3.039 -4.684 1 96.06 120 MET A CA 1
ATOM 946 C C . MET A 1 120 ? -12.414 -2.285 -5.988 1 96.06 120 MET A C 1
ATOM 948 O O . MET A 1 120 ? -11.828 -1.224 -6.207 1 96.06 120 MET A O 1
ATOM 952 N N . ARG A 1 121 ? -13.25 -2.895 -6.863 1 95.44 121 ARG A N 1
ATOM 953 C CA . ARG A 1 121 ? -13.586 -2.223 -8.117 1 95.44 121 ARG A CA 1
ATOM 954 C C . ARG A 1 121 ? -14.188 -0.847 -7.852 1 95.44 121 ARG A C 1
ATOM 956 O O . ARG A 1 121 ? -13.758 0.148 -8.438 1 95.44 121 ARG A O 1
ATOM 963 N N . LYS A 1 122 ? -15.094 -0.784 -6.984 1 94.5 122 LYS A N 1
ATOM 964 C CA . LYS A 1 122 ? -15.773 0.468 -6.66 1 94.5 122 LYS A CA 1
ATOM 965 C C . LYS A 1 122 ? -14.789 1.483 -6.074 1 94.5 122 LYS A C 1
ATOM 967 O O . LYS A 1 122 ? -14.828 2.662 -6.43 1 94.5 122 LYS A O 1
ATOM 972 N N . MET A 1 123 ? -13.977 1.021 -5.195 1 92.38 123 MET A N 1
ATOM 973 C CA . MET A 1 123 ? -12.977 1.896 -4.59 1 92.38 123 MET A CA 1
ATOM 974 C C . MET A 1 123 ? -12.055 2.479 -5.656 1 92.38 123 MET A C 1
ATOM 976 O O . MET A 1 123 ? -11.797 3.686 -5.672 1 92.38 123 MET A O 1
ATOM 980 N N . LEU A 1 124 ? -11.594 1.643 -6.539 1 95.94 124 LEU A N 1
ATOM 981 C CA . LEU A 1 124 ? -10.664 2.053 -7.59 1 95.94 124 LEU A CA 1
ATOM 982 C C . LEU A 1 124 ? -11.344 2.998 -8.578 1 95.94 124 LEU A C 1
ATOM 984 O O . LEU A 1 124 ? -10.75 3.994 -9 1 95.94 124 LEU A O 1
ATOM 988 N N . GLU A 1 125 ? -12.578 2.711 -8.906 1 95 125 GLU A N 1
ATOM 989 C CA . GLU A 1 125 ? -13.344 3.592 -9.789 1 95 125 GLU A CA 1
ATOM 990 C C . GLU A 1 125 ? -13.555 4.961 -9.148 1 95 125 GLU A C 1
ATOM 992 O O . GLU A 1 125 ? -13.469 5.988 -9.828 1 95 125 GLU A O 1
ATOM 997 N N . ALA A 1 126 ? -13.867 4.918 -7.926 1 92.56 126 ALA A N 1
ATOM 998 C CA . ALA A 1 126 ? -14.055 6.164 -7.184 1 92.56 126 ALA A CA 1
ATOM 999 C C . ALA A 1 126 ? -12.789 7.02 -7.227 1 92.56 126 ALA A C 1
ATOM 1001 O O . ALA A 1 126 ? -12.867 8.25 -7.145 1 92.56 126 ALA A O 1
ATOM 1002 N N . HIS A 1 127 ? -11.672 6.406 -7.422 1 90.38 127 HIS A N 1
ATOM 1003 C CA . HIS A 1 127 ? -10.406 7.129 -7.484 1 90.38 127 HIS A CA 1
ATOM 1004 C C . HIS A 1 127 ? -10 7.398 -8.93 1 90.38 127 HIS A C 1
ATOM 1006 O O . HIS A 1 127 ? -8.852 7.766 -9.195 1 90.38 127 HIS A O 1
ATOM 1012 N N . GLY A 1 128 ? -10.852 7.137 -9.844 1 93.38 128 GLY A N 1
ATOM 1013 C CA . GLY A 1 128 ? -10.68 7.605 -11.211 1 93.38 128 GLY A CA 1
ATOM 1014 C C . GLY A 1 128 ? -10.031 6.574 -12.117 1 93.38 128 GLY A C 1
ATOM 1015 O O . GLY A 1 128 ? -9.609 6.898 -13.227 1 93.38 128 GLY A O 1
ATOM 1016 N N . PHE A 1 129 ? -9.898 5.371 -11.688 1 95.31 129 PHE A N 1
ATOM 1017 C CA . PHE A 1 129 ? -9.289 4.352 -12.531 1 95.31 129 PHE A CA 1
ATOM 1018 C C . PHE A 1 129 ? -10.336 3.723 -13.453 1 95.31 129 PHE A C 1
ATOM 1020 O O . PHE A 1 129 ? -11.477 3.508 -13.047 1 95.31 129 PHE A O 1
ATOM 1027 N N . GLU A 1 130 ? -9.859 3.545 -14.625 1 94.31 130 GLU A N 1
ATOM 1028 C CA . GLU A 1 130 ? -10.633 2.66 -15.492 1 94.31 130 GLU A CA 1
ATOM 1029 C C . GLU A 1 130 ? -10.336 1.195 -15.195 1 94.31 130 GLU A C 1
ATOM 1031 O O . GLU A 1 130 ? -9.172 0.811 -15.055 1 94.31 130 GLU A O 1
ATOM 1036 N N . ILE A 1 131 ? -11.398 0.4 -15.18 1 96.25 131 ILE A N 1
ATOM 1037 C CA . ILE A 1 131 ? -11.266 -0.994 -14.766 1 96.25 131 ILE A CA 1
ATOM 1038 C C . ILE A 1 131 ? -11.547 -1.911 -15.953 1 96.25 131 ILE A C 1
ATOM 1040 O O . ILE A 1 131 ? -12.523 -1.716 -16.688 1 96.25 131 ILE A O 1
ATOM 1044 N N . GLU A 1 132 ? -10.695 -2.816 -16.234 1 97.38 132 GLU A N 1
ATOM 1045 C CA . GLU A 1 132 ? -10.906 -3.898 -17.203 1 97.38 132 GLU A CA 1
ATOM 1046 C C . GLU A 1 132 ? -10.914 -5.258 -16.5 1 97.38 132 GLU A C 1
ATOM 1048 O O . GLU A 1 132 ? -10.055 -5.535 -15.664 1 97.38 132 GLU A O 1
ATOM 1053 N N . SER A 1 133 ? -11.891 -6.102 -16.828 1 97.56 133 SER A N 1
ATOM 1054 C CA . SER A 1 133 ? -11.984 -7.438 -16.25 1 97.56 133 SER A CA 1
ATOM 1055 C C . SER A 1 133 ? -11.781 -8.516 -17.312 1 97.56 133 SER A C 1
ATOM 1057 O O . SER A 1 133 ? -12.273 -8.391 -18.438 1 97.56 133 SER A O 1
ATOM 1059 N N . PHE A 1 134 ? -11.016 -9.5 -17.016 1 98.31 134 PHE A N 1
ATOM 1060 C CA . PHE A 1 134 ? -10.781 -10.602 -17.938 1 98.31 134 PHE A CA 1
ATOM 1061 C C . PHE A 1 134 ? -10.133 -11.781 -17.234 1 98.31 134 PHE A C 1
ATOM 1063 O O . PHE A 1 134 ? -9.898 -11.727 -16.016 1 98.31 134 PHE A O 1
ATOM 1070 N N . GLN A 1 135 ? -9.945 -12.859 -17.969 1 98.69 135 GLN A N 1
ATOM 1071 C CA . GLN A 1 135 ? -9.328 -14.07 -17.422 1 98.69 135 GLN A CA 1
ATOM 1072 C C . GLN A 1 135 ? -7.84 -14.117 -17.766 1 98.69 135 GLN A C 1
ATOM 1074 O O . GLN A 1 135 ? -7.461 -13.977 -18.938 1 98.69 135 GLN A O 1
ATOM 1079 N N . ARG A 1 136 ? -7.055 -14.305 -16.797 1 98.5 136 ARG A N 1
ATOM 1080 C CA . ARG A 1 136 ? -5.621 -14.477 -17 1 98.5 136 ARG A CA 1
ATOM 1081 C C . ARG A 1 136 ? -4.957 -15.078 -15.758 1 98.5 136 ARG A C 1
ATOM 1083 O O . ARG A 1 136 ? -5.531 -15.055 -14.672 1 98.5 136 ARG A O 1
ATOM 1090 N N . PRO A 1 137 ? -3.744 -15.641 -15.945 1 98.56 137 PRO A N 1
ATOM 1091 C CA . PRO A 1 137 ? -2.979 -16.031 -14.758 1 98.56 137 PRO A CA 1
ATOM 1092 C C . PRO A 1 137 ? -2.725 -14.859 -13.805 1 98.56 137 PRO A C 1
ATOM 1094 O O . PRO A 1 137 ? -2.617 -13.719 -14.25 1 98.56 137 PRO A O 1
ATOM 1097 N N . PHE A 1 138 ? -2.705 -15.094 -12.562 1 98.56 138 PHE A N 1
ATOM 1098 C CA . PHE A 1 138 ? -2.486 -14.109 -11.508 1 98.56 138 PHE A CA 1
ATOM 1099 C C . PHE A 1 138 ? -1.287 -14.492 -10.656 1 98.56 138 PHE A C 1
ATOM 1101 O O . PHE A 1 138 ? -1.189 -15.633 -10.188 1 98.56 138 PHE A O 1
ATOM 1108 N N . SER A 1 139 ? -0.334 -13.594 -10.539 1 97.19 139 SER A N 1
ATOM 1109 C CA . SER A 1 139 ? 0.867 -13.797 -9.734 1 97.19 139 SER A CA 1
ATOM 1110 C C . SER A 1 139 ? 1.083 -12.641 -8.758 1 97.19 139 SER A C 1
ATOM 1112 O O . SER A 1 139 ? 1.826 -11.703 -9.055 1 97.19 139 SER A O 1
ATOM 1114 N N . PRO A 1 140 ? 0.503 -12.742 -7.641 1 97.19 140 PRO A N 1
ATOM 1115 C CA . PRO A 1 140 ? 0.563 -11.625 -6.699 1 97.19 140 PRO A CA 1
ATOM 1116 C C . PRO A 1 140 ? 1.964 -11.406 -6.133 1 97.19 140 PRO A C 1
ATOM 1118 O O . PRO A 1 140 ? 2.756 -12.344 -6.051 1 97.19 140 PRO A O 1
ATOM 1121 N N . GLU A 1 141 ? 2.213 -10.125 -5.777 1 95.38 141 GLU A N 1
ATOM 1122 C CA . GLU A 1 141 ? 3.441 -9.727 -5.098 1 95.38 141 GLU A CA 1
ATOM 1123 C C . GLU A 1 141 ? 3.602 -10.461 -3.77 1 95.38 141 GLU A C 1
ATOM 1125 O O . GLU A 1 141 ? 2.643 -10.594 -3.008 1 95.38 141 GLU A O 1
ATOM 1130 N N . ILE A 1 142 ? 4.738 -11 -3.66 1 84.5 142 ILE A N 1
ATOM 1131 C CA . ILE A 1 142 ? 5.023 -11.727 -2.428 1 84.5 142 ILE A CA 1
ATOM 1132 C C . ILE A 1 142 ? 5.289 -10.734 -1.296 1 84.5 142 ILE A C 1
ATOM 1134 O O . ILE A 1 142 ? 5.977 -9.727 -1.492 1 84.5 142 ILE A O 1
ATOM 1138 N N . GLY A 1 143 ? 4.473 -10.781 -0.262 1 68.31 143 GLY A N 1
ATOM 1139 C CA . GLY A 1 143 ? 4.656 -9.883 0.87 1 68.31 143 GLY A CA 1
ATOM 1140 C C . GLY A 1 143 ? 6.09 -9.82 1.354 1 68.31 143 GLY A C 1
ATOM 1141 O O . GLY A 1 143 ? 6.883 -10.727 1.086 1 68.31 143 GLY A O 1
ATOM 1142 N N . ALA A 1 144 ? 6.484 -8.594 1.794 1 54.66 144 ALA A N 1
ATOM 1143 C CA . ALA A 1 144 ? 7.82 -8.398 2.352 1 54.66 144 ALA A CA 1
ATOM 1144 C C . ALA A 1 144 ? 8.125 -9.445 3.418 1 54.66 144 ALA A C 1
ATOM 1146 O O . ALA A 1 144 ? 9.289 -9.703 3.73 1 54.66 144 ALA A O 1
ATOM 1147 N N . TYR A 1 145 ? 7.016 -9.867 4.164 1 47.34 145 TYR A N 1
ATOM 1148 C CA . TYR A 1 145 ? 7.266 -10.758 5.297 1 47.34 145 TYR A CA 1
ATOM 1149 C C . TYR A 1 145 ? 7.414 -12.203 4.836 1 47.34 145 TYR A C 1
ATOM 1151 O O . TYR A 1 145 ? 7.582 -13.109 5.652 1 47.34 145 TYR A O 1
ATOM 1159 N N . GLU A 1 146 ? 7.266 -12.398 3.656 1 47.62 146 GLU A N 1
ATOM 1160 C CA . GLU A 1 146 ? 7.496 -13.781 3.242 1 47.62 146 GLU A CA 1
ATOM 1161 C C . GLU A 1 146 ? 8.922 -13.969 2.74 1 47.62 146 GLU A C 1
ATOM 1163 O O . GLU A 1 146 ? 9.531 -13.039 2.203 1 47.62 146 GLU A O 1
ATOM 1168 N N . MET B 1 1 ? 0.883 38.438 35.625 1 42.59 1 MET B N 1
ATOM 1169 C CA . MET B 1 1 ? -0.334 38.625 34.844 1 42.59 1 MET B CA 1
ATOM 1170 C C . MET B 1 1 ? -0.837 37.281 34.312 1 42.59 1 MET B C 1
ATOM 1172 O O . MET B 1 1 ? -0.065 36.5 33.781 1 42.59 1 MET B O 1
ATOM 1176 N N . SER B 1 2 ? -1.819 36.625 34.812 1 47.53 2 SER B N 1
ATOM 1177 C CA . SER B 1 2 ? -2.33 35.312 34.531 1 47.53 2 SER B CA 1
ATOM 1178 C C . SER B 1 2 ? -2.592 35.125 33.031 1 47.53 2 SER B C 1
ATOM 1180 O O . SER B 1 2 ? -3.33 35.906 32.438 1 47.53 2 SER B O 1
ATOM 1182 N N . GLN B 1 3 ? -1.592 34.875 32.312 1 58.38 3 GLN B N 1
ATOM 1183 C CA . GLN B 1 3 ? -1.747 34.875 30.844 1 58.38 3 GLN B CA 1
ATOM 1184 C C . GLN B 1 3 ? -3.031 34.156 30.438 1 58.38 3 GLN B C 1
ATOM 1186 O O . GLN B 1 3 ? -3.326 33.062 30.938 1 58.38 3 GLN B O 1
ATOM 1191 N N . GLU B 1 4 ? -4.012 34.969 30.203 1 72.62 4 GLU B N 1
ATOM 1192 C CA . GLU B 1 4 ? -5.301 34.438 29.781 1 72.62 4 GLU B CA 1
ATOM 1193 C C . GLU B 1 4 ? -5.125 33.344 28.75 1 72.62 4 GLU B C 1
ATOM 1195 O O . GLU B 1 4 ? -4.305 33.438 27.828 1 72.62 4 GLU B O 1
ATOM 1200 N N . LEU B 1 5 ? -5.535 32.188 29.188 1 83.88 5 LEU B N 1
ATOM 1201 C CA . LEU B 1 5 ? -5.492 31.031 28.312 1 83.88 5 LEU B CA 1
ATOM 1202 C C . LEU B 1 5 ? -6.227 31.328 27 1 83.88 5 LEU B C 1
ATOM 1204 O O . LEU B 1 5 ? -7.305 31.922 27.016 1 83.88 5 LEU B O 1
ATOM 1208 N N . ILE B 1 6 ? -5.625 31.156 25.922 1 91.81 6 ILE B N 1
ATOM 1209 C CA . ILE B 1 6 ? -6.188 31.406 24.594 1 91.81 6 ILE B CA 1
ATOM 1210 C C . ILE B 1 6 ? -6.844 30.125 24.062 1 91.81 6 ILE B C 1
ATOM 1212 O O . ILE B 1 6 ? -6.168 29.125 23.828 1 91.81 6 ILE B O 1
ATOM 1216 N N . TYR B 1 7 ? -8.203 30.125 23.969 1 94.44 7 TYR B N 1
ATOM 1217 C CA . TYR B 1 7 ? -8.945 29.016 23.391 1 94.44 7 TYR B CA 1
ATOM 1218 C C . TYR B 1 7 ? -9.234 29.25 21.922 1 94.44 7 TYR B C 1
ATOM 1220 O O . TYR B 1 7 ? -9.891 30.234 21.562 1 94.44 7 TYR B O 1
ATOM 1228 N N . LEU B 1 8 ? -8.711 28.438 21.094 1 95.06 8 LEU B N 1
ATOM 1229 C CA . LEU B 1 8 ? -9.039 28.484 19.672 1 95.06 8 LEU B CA 1
ATOM 1230 C C . LEU B 1 8 ? -10.281 27.656 19.375 1 95.06 8 LEU B C 1
ATOM 1232 O O . LEU B 1 8 ? -10.266 26.438 19.547 1 95.06 8 LEU B O 1
ATOM 1236 N N . THR B 1 9 ? -11.367 28.281 18.828 1 94.62 9 THR B N 1
ATOM 1237 C CA . THR B 1 9 ? -12.656 27.578 18.797 1 94.62 9 THR B CA 1
ATOM 1238 C C . THR B 1 9 ? -13.234 27.578 17.375 1 94.62 9 THR B C 1
ATOM 1240 O O . THR B 1 9 ? -14.18 26.859 17.094 1 94.62 9 THR B O 1
ATOM 1243 N N . GLU B 1 10 ? -12.594 28.406 16.453 1 93.44 10 GLU B N 1
ATOM 1244 C CA . GLU B 1 10 ? -13.203 28.562 15.133 1 93.44 10 GLU B CA 1
ATOM 1245 C C . GLU B 1 10 ? -12.148 28.5 14.023 1 93.44 10 GLU B C 1
ATOM 1247 O O . GLU B 1 10 ? -11.062 29.062 14.156 1 93.44 10 GLU B O 1
ATOM 1252 N N . ARG B 1 11 ? -12.523 27.781 12.953 1 93.06 11 ARG B N 1
ATOM 1253 C CA . ARG B 1 11 ? -11.75 27.812 11.719 1 93.06 11 ARG B CA 1
ATOM 1254 C C . ARG B 1 11 ? -12.242 28.938 10.805 1 93.06 11 ARG B C 1
ATOM 1256 O O . ARG B 1 11 ? -13.438 29.016 10.508 1 93.06 11 ARG B O 1
ATOM 1263 N N . ILE B 1 12 ? -11.391 29.734 10.445 1 87.12 12 ILE B N 1
ATOM 1264 C CA . ILE B 1 12 ? -11.867 30.859 9.656 1 87.12 12 ILE B CA 1
ATOM 1265 C C . ILE B 1 12 ? -11.281 30.797 8.25 1 87.12 12 ILE B C 1
ATOM 1267 O O . ILE B 1 12 ? -10.18 30.281 8.062 1 87.12 12 ILE B O 1
ATOM 1271 N N . SER B 1 13 ? -12.102 31.031 7.266 1 72.19 13 SER B N 1
ATOM 1272 C CA . SER B 1 13 ? -11.633 31.062 5.883 1 72.19 13 SER B CA 1
ATOM 1273 C C . SER B 1 13 ? -10.562 32.125 5.691 1 72.19 13 SER B C 1
ATOM 1275 O O . SER B 1 13 ? -10.453 33.062 6.488 1 72.19 13 SER B O 1
ATOM 1277 N N . ALA B 1 14 ? -9.789 32.219 4.586 1 60.69 14 ALA B N 1
ATOM 1278 C CA . ALA B 1 14 ? -8.656 33.031 4.145 1 60.69 14 ALA B CA 1
ATOM 1279 C C . ALA B 1 14 ? -8.875 34.5 4.469 1 60.69 14 ALA B C 1
ATOM 1281 O O . ALA B 1 14 ? -9.883 35.094 4.078 1 60.69 14 ALA B O 1
ATOM 1282 N N . GLN B 1 15 ? -8.734 34.812 5.766 1 58.91 15 GLN B N 1
ATOM 1283 C CA . GLN B 1 15 ? -8.672 36.25 5.855 1 58.91 15 GLN B CA 1
ATOM 1284 C C . GLN B 1 15 ? -7.234 36.75 6.078 1 58.91 15 GLN B C 1
ATOM 1286 O O . GLN B 1 15 ? -6.43 36.031 6.691 1 58.91 15 GLN B O 1
ATOM 1291 N N . VAL B 1 16 ? -6.77 37.469 5.012 1 54.75 16 VAL B N 1
ATOM 1292 C CA . VAL B 1 16 ? -5.469 38.125 5.137 1 54.75 16 VAL B CA 1
ATOM 1293 C C . VAL B 1 16 ? -5.34 38.75 6.516 1 54.75 16 VAL B C 1
ATOM 1295 O O . VAL B 1 16 ? -6.043 39.719 6.832 1 54.75 16 VAL B O 1
ATOM 1298 N N . ILE B 1 17 ? -5.199 37.938 7.621 1 60.78 17 ILE B N 1
ATOM 1299 C CA . ILE B 1 17 ? -5.004 38.594 8.906 1 60.78 17 ILE B CA 1
ATOM 1300 C C . ILE B 1 17 ? -3.512 38.812 9.148 1 60.78 17 ILE B C 1
ATOM 1302 O O . ILE B 1 17 ? -2.699 37.906 8.938 1 60.78 17 ILE B O 1
ATOM 1306 N N . LYS B 1 18 ? -3.264 40.031 9.289 1 63.12 18 LYS B N 1
ATOM 1307 C CA . LYS B 1 18 ? -1.95 40.562 9.641 1 63.12 18 LYS B CA 1
ATOM 1308 C C . LYS B 1 18 ? -1.596 40.219 11.086 1 63.12 18 LYS B C 1
ATOM 1310 O O . LYS B 1 18 ? -2.463 40.25 11.969 1 63.12 18 LYS B O 1
ATOM 1315 N N . ASN B 1 19 ? -0.559 39.406 11.391 1 67.56 19 ASN B N 1
ATOM 1316 C CA . ASN B 1 19 ? 0.07 39.188 12.688 1 67.56 19 ASN B CA 1
ATOM 1317 C C . ASN B 1 19 ? -0.424 37.906 13.336 1 67.56 19 ASN B C 1
ATOM 1319 O O . ASN B 1 19 ? -0.754 37.875 14.523 1 67.56 19 ASN B O 1
ATOM 1323 N N . ASN B 1 20 ? -0.601 36.938 12.578 1 83.94 20 ASN B N 1
ATOM 1324 C CA . ASN B 1 20 ? -1.012 35.625 13.086 1 83.94 20 ASN B CA 1
ATOM 1325 C C . ASN B 1 20 ? 0.12 34.938 13.844 1 83.94 20 ASN B C 1
ATOM 1327 O O . ASN B 1 20 ? 1.283 35.031 13.445 1 83.94 20 ASN B O 1
ATOM 1331 N N . LEU B 1 21 ? -0.271 34.531 15.07 1 91.56 21 LEU B N 1
ATOM 1332 C CA . LEU B 1 21 ? 0.628 33.562 15.68 1 91.56 21 LEU B CA 1
ATOM 1333 C C . LEU B 1 21 ? 0.723 32.312 14.828 1 91.56 21 LEU B C 1
ATOM 1335 O O . LEU B 1 21 ? -0.21 31.984 14.094 1 91.56 21 LEU B O 1
ATOM 1339 N N . LEU B 1 22 ? 1.884 31.734 14.859 1 96.25 22 LEU B N 1
ATOM 1340 C CA . LEU B 1 22 ? 2.074 30.5 14.109 1 96.25 22 LEU B CA 1
ATOM 1341 C C . LEU B 1 22 ? 2.035 29.281 15.031 1 96.25 22 LEU B C 1
ATOM 1343 O O . LEU B 1 22 ? 2.707 29.266 16.062 1 96.25 22 LEU B O 1
ATOM 1347 N N . LEU B 1 23 ? 1.288 28.359 14.656 1 97 23 LEU B N 1
ATOM 1348 C CA . LEU B 1 23 ? 1.126 27.141 15.438 1 97 23 LEU B CA 1
ATOM 1349 C C . LEU B 1 23 ? 1.626 25.922 14.664 1 97 23 LEU B C 1
ATOM 1351 O O . LEU B 1 23 ? 0.904 25.375 13.828 1 97 23 LEU B O 1
ATOM 1355 N N . PRO B 1 24 ? 2.887 25.547 14.961 1 98.44 24 PRO B N 1
ATOM 1356 C CA . PRO B 1 24 ? 3.408 24.344 14.305 1 98.44 24 PRO B CA 1
ATOM 1357 C C . PRO B 1 24 ? 2.801 23.047 14.859 1 98.44 24 PRO B C 1
ATOM 1359 O O . PRO B 1 24 ? 2.814 22.828 16.078 1 98.44 24 PRO B O 1
ATOM 1362 N N . LEU B 1 25 ? 2.279 22.266 13.969 1 98.5 25 LEU B N 1
ATOM 1363 C CA . LEU B 1 25 ? 1.692 20.984 14.352 1 98.5 25 LEU B CA 1
ATOM 1364 C C . LEU B 1 25 ? 2.25 19.859 13.492 1 98.5 25 LEU B C 1
ATOM 1366 O O . LEU B 1 25 ? 2.375 20 12.273 1 98.5 25 LEU B O 1
ATOM 1370 N N . SER B 1 26 ? 2.609 18.766 14.125 1 98.56 26 SER B N 1
ATOM 1371 C CA . SER B 1 26 ? 2.957 17.547 13.391 1 98.56 26 SER B CA 1
ATOM 1372 C C . SER B 1 26 ? 1.76 17.016 12.609 1 98.56 26 SER B C 1
ATOM 1374 O O . SER B 1 26 ? 0.634 17.484 12.797 1 98.56 26 SER B O 1
ATOM 1376 N N . ALA B 1 27 ? 2.053 16.062 11.703 1 98.06 27 ALA B N 1
ATOM 1377 C CA . ALA B 1 27 ? 0.967 15.406 10.977 1 98.06 27 ALA B CA 1
ATOM 1378 C C . ALA B 1 27 ? -0.062 14.82 11.93 1 98.06 27 ALA B C 1
ATOM 1380 O O . ALA B 1 27 ? -1.269 14.992 11.742 1 98.06 27 ALA B O 1
ATOM 1381 N N . LYS B 1 28 ? 0.397 14.164 12.953 1 97.62 28 LYS B N 1
ATOM 1382 C CA . LYS B 1 28 ? -0.499 13.57 13.945 1 97.62 28 LYS B CA 1
ATOM 1383 C C . LYS B 1 28 ? -1.279 14.641 14.695 1 97.62 28 LYS B C 1
ATOM 1385 O O . LYS B 1 28 ? -2.496 14.539 14.852 1 97.62 28 LYS B O 1
ATOM 1390 N N . GLU B 1 29 ? -0.591 15.648 15.117 1 97.81 29 GLU B N 1
ATOM 1391 C CA . GLU B 1 29 ? -1.24 16.719 15.867 1 97.81 29 GLU B CA 1
ATOM 1392 C C . GLU B 1 29 ? -2.309 17.406 15.031 1 97.81 29 GLU B C 1
ATOM 1394 O O . GLU B 1 29 ? -3.324 17.859 15.562 1 97.81 29 GLU B O 1
ATOM 1399 N N . ARG B 1 30 ? -2.109 17.469 13.773 1 97.69 30 ARG B N 1
ATOM 1400 C CA . ARG B 1 30 ? -3.062 18.141 12.891 1 97.69 30 ARG B CA 1
ATOM 1401 C C . ARG B 1 30 ? -4.363 17.344 12.789 1 97.69 30 ARG B C 1
ATOM 1403 O O . ARG B 1 30 ? -5.375 17.859 12.305 1 97.69 30 ARG B O 1
ATOM 1410 N N . THR B 1 31 ? -4.324 16.109 13.266 1 96.56 31 THR B N 1
ATOM 1411 C CA . THR B 1 31 ? -5.555 15.32 13.297 1 96.56 31 THR B CA 1
ATOM 1412 C C . THR B 1 31 ? -6.27 15.484 14.633 1 96.56 31 THR B C 1
ATOM 1414 O O . THR B 1 31 ? -7.383 14.984 14.812 1 96.56 31 THR B O 1
ATOM 1417 N N . GLN B 1 32 ? -5.633 16.172 15.594 1 97.06 32 GLN B N 1
ATOM 1418 C CA . GLN B 1 32 ? -6.172 16.375 16.938 1 97.06 32 GLN B CA 1
ATOM 1419 C C . GLN B 1 32 ? -6.785 17.766 17.078 1 97.06 32 GLN B C 1
ATOM 1421 O O . GLN B 1 32 ? -6.066 18.766 17.094 1 97.06 32 GLN B O 1
ATOM 1426 N N . LEU B 1 33 ? -8.016 17.781 17.312 1 97.5 33 LEU B N 1
ATOM 1427 C CA . LEU B 1 33 ? -8.742 19.047 17.266 1 97.5 33 LEU B CA 1
ATOM 1428 C C . LEU B 1 33 ? -8.914 19.641 18.656 1 97.5 33 LEU B C 1
ATOM 1430 O O . LEU B 1 33 ? -9.484 20.719 18.812 1 97.5 33 LEU B O 1
ATOM 1434 N N . ARG B 1 34 ? -8.414 18.922 19.641 1 97.88 34 ARG B N 1
ATOM 1435 C CA . ARG B 1 34 ? -8.492 19.359 21.016 1 97.88 34 ARG B CA 1
ATOM 1436 C C . ARG B 1 34 ? -7.148 19.203 21.719 1 97.88 34 ARG B C 1
ATOM 1438 O O . ARG B 1 34 ? -6.332 18.359 21.328 1 97.88 34 ARG B O 1
ATOM 1445 N N . GLY B 1 35 ? -6.988 20.125 22.703 1 97.62 35 GLY B N 1
ATOM 1446 C CA . GLY B 1 35 ? -5.824 19.938 23.547 1 97.62 35 GLY B CA 1
ATOM 1447 C C . GLY B 1 35 ? -4.863 21.109 23.516 1 97.62 35 GLY B C 1
ATOM 1448 O O . GLY B 1 35 ? -5.027 22.031 22.703 1 97.62 35 GLY B O 1
ATOM 1449 N N . LYS B 1 36 ? -3.934 21.062 24.438 1 97.94 36 LYS B N 1
ATOM 1450 C CA . LYS B 1 36 ? -2.953 22.125 24.594 1 97.94 36 LYS B CA 1
ATOM 1451 C C . LYS B 1 36 ? -1.902 22.078 23.484 1 97.94 36 LYS B C 1
ATOM 1453 O O . LYS B 1 36 ? -1.451 21 23.109 1 97.94 36 LYS B O 1
ATOM 1458 N N . ARG B 1 37 ? -1.574 23.203 23 1 98 37 ARG B N 1
ATOM 1459 C CA . ARG B 1 37 ? -0.491 23.391 22.047 1 98 37 ARG B CA 1
ATOM 1460 C C . ARG B 1 37 ? 0.311 24.641 22.359 1 98 37 ARG B C 1
ATOM 1462 O O . ARG B 1 37 ? -0.083 25.438 23.219 1 98 37 ARG B O 1
ATOM 1469 N N . SER B 1 38 ? 1.4 24.828 21.672 1 97.38 38 SER B N 1
ATOM 1470 C CA . SER B 1 38 ? 2.221 26.016 21.812 1 97.38 38 SER B CA 1
ATOM 1471 C C . SER B 1 38 ? 2.578 26.609 20.453 1 97.38 38 SER B C 1
ATOM 1473 O O . SER B 1 38 ? 2.947 25.891 19.531 1 97.38 38 SER B O 1
ATOM 1475 N N . THR B 1 39 ? 2.459 27.891 20.391 1 96.44 39 THR B N 1
ATOM 1476 C CA . THR B 1 39 ? 2.863 28.594 19.172 1 96.44 39 THR B CA 1
ATOM 1477 C C . THR B 1 39 ? 4.383 28.656 19.062 1 96.44 39 THR B C 1
ATOM 1479 O O . THR B 1 39 ? 5.094 28.266 20 1 96.44 39 THR B O 1
ATOM 1482 N N . LEU B 1 40 ? 4.883 29.141 17.875 1 95.44 40 LEU B N 1
ATOM 1483 C CA . LEU B 1 40 ? 6.316 29.25 17.641 1 95.44 40 LEU B CA 1
ATOM 1484 C C . LEU B 1 40 ? 6.969 30.188 18.656 1 95.44 40 LEU B C 1
ATOM 1486 O O . LEU B 1 40 ? 8.117 29.984 19.047 1 95.44 40 LEU B O 1
ATOM 1490 N N . ASP B 1 41 ? 6.195 31.188 19.156 1 92.56 41 ASP B N 1
ATOM 1491 C CA . ASP B 1 41 ? 6.727 32.188 20.078 1 92.56 41 ASP B CA 1
ATOM 1492 C C . ASP B 1 41 ? 6.562 31.719 21.531 1 92.56 41 ASP B C 1
ATOM 1494 O O . ASP B 1 41 ? 6.84 32.469 22.469 1 92.56 41 ASP B O 1
ATOM 1498 N N . GLY B 1 42 ? 6.012 30.531 21.688 1 94.06 42 GLY B N 1
ATOM 1499 C CA . GLY B 1 42 ? 5.945 29.969 23.031 1 94.06 42 GLY B CA 1
ATOM 1500 C C . GLY B 1 42 ? 4.645 30.281 23.75 1 94.06 42 GLY B C 1
ATOM 1501 O O . GLY B 1 42 ? 4.527 30.062 24.953 1 94.06 42 GLY B O 1
ATOM 1502 N N . ILE B 1 43 ? 3.697 30.875 23 1 92.94 43 ILE B N 1
ATOM 1503 C CA . ILE B 1 43 ? 2.4 31.172 23.609 1 92.94 43 ILE B CA 1
ATOM 1504 C C . ILE B 1 43 ? 1.553 29.891 23.656 1 92.94 43 ILE B C 1
ATOM 1506 O O . ILE B 1 43 ? 1.389 29.219 22.641 1 92.94 43 ILE B O 1
ATOM 1510 N N . ASP B 1 44 ? 1.018 29.547 24.797 1 95.25 44 ASP B N 1
ATOM 1511 C CA . ASP B 1 44 ? 0.159 28.375 24.969 1 95.25 44 ASP B CA 1
ATOM 1512 C C . ASP B 1 44 ? -1.261 28.672 24.484 1 95.25 44 ASP B C 1
ATOM 1514 O O . ASP B 1 44 ? -1.824 29.719 24.797 1 95.25 44 ASP B O 1
ATOM 1518 N N . VAL B 1 45 ? -1.743 27.734 23.781 1 95.62 45 VAL B N 1
ATOM 1519 C CA . VAL B 1 45 ? -3.125 27.812 23.312 1 95.62 45 VAL B CA 1
ATOM 1520 C C . VAL B 1 45 ? -3.826 26.469 23.547 1 95.62 45 VAL B C 1
ATOM 1522 O O . VAL B 1 45 ? -3.17 25.438 23.719 1 95.62 45 VAL B O 1
ATOM 1525 N N . ILE B 1 46 ? -5.168 26.453 23.578 1 96.5 46 ILE B N 1
ATOM 1526 C CA . ILE B 1 46 ? -5.973 25.234 23.688 1 96.5 46 ILE B CA 1
ATOM 1527 C C . ILE B 1 46 ? -6.859 25.094 22.453 1 96.5 46 ILE B C 1
ATOM 1529 O O . ILE B 1 46 ? -7.68 25.969 22.172 1 96.5 46 ILE B O 1
ATOM 1533 N N . LEU B 1 47 ? -6.645 24.109 21.688 1 97.31 47 LEU B N 1
ATOM 1534 C CA . LEU B 1 47 ? -7.57 23.766 20.609 1 97.31 47 LEU B CA 1
ATOM 1535 C C . LEU B 1 47 ? -8.891 23.25 21.172 1 97.31 47 LEU B C 1
ATOM 1537 O O . LEU B 1 47 ? -8.898 22.328 21.984 1 97.31 47 LEU B O 1
ATOM 1541 N N . ASN B 1 48 ? -9.906 23.797 20.844 1 96.62 48 ASN B N 1
ATOM 1542 C CA . ASN B 1 48 ? -11.258 23.391 21.219 1 96.62 48 ASN B CA 1
ATOM 1543 C C . ASN B 1 48 ? -12.219 23.5 20.031 1 96.62 48 ASN B C 1
ATOM 1545 O O . ASN B 1 48 ? -13.18 24.281 20.078 1 96.62 48 ASN B O 1
ATOM 1549 N N . LEU B 1 49 ? -11.992 22.688 19.031 1 96.81 49 LEU B N 1
ATOM 1550 C CA . LEU B 1 49 ? -12.734 22.734 17.781 1 96.81 49 LEU B CA 1
ATOM 1551 C C . LEU B 1 49 ? -13.812 21.656 17.734 1 96.81 49 LEU B C 1
ATOM 1553 O O . LEU B 1 49 ? -13.688 20.625 18.406 1 96.81 49 LEU B O 1
ATOM 1557 N N . PRO B 1 50 ? -14.781 21.875 16.922 1 94 50 PRO B N 1
ATOM 1558 C CA . PRO B 1 50 ? -15.836 20.859 16.797 1 94 50 PRO B CA 1
ATOM 1559 C C . PRO B 1 50 ? -15.312 19.547 16.234 1 94 50 PRO B C 1
ATOM 1561 O O . PRO B 1 50 ? -14.391 19.531 15.43 1 94 50 PRO B O 1
ATOM 1564 N N . ARG B 1 51 ? -15.938 18.484 16.688 1 89.19 51 ARG B N 1
ATOM 1565 C CA . ARG B 1 51 ? -15.602 17.156 16.188 1 89.19 51 ARG B CA 1
ATOM 1566 C C . ARG B 1 51 ? -16.031 17 14.727 1 89.19 51 ARG B C 1
ATOM 1568 O O . ARG B 1 51 ? -17.031 17.578 14.297 1 89.19 51 ARG B O 1
ATOM 1575 N N . GLY B 1 52 ? -15.266 16.344 14 1 89.62 52 GLY B N 1
ATOM 1576 C CA . GLY B 1 52 ? -15.641 16 12.633 1 89.62 52 GLY B CA 1
ATOM 1577 C C . GLY B 1 52 ? -15.203 17.047 11.625 1 89.62 52 GLY B C 1
ATOM 1578 O O . GLY B 1 52 ? -15.633 17.016 10.469 1 89.62 52 GLY B O 1
ATOM 1579 N N . GLY B 1 53 ? -14.523 17.984 11.969 1 90.75 53 GLY B N 1
ATOM 1580 C CA . GLY B 1 53 ? -14.102 19.047 11.07 1 90.75 53 GLY B CA 1
ATOM 1581 C C . GLY B 1 53 ? -12.93 18.641 10.188 1 90.75 53 GLY B C 1
ATOM 1582 O O . GLY B 1 53 ? -12.469 19.438 9.367 1 90.75 53 GLY B O 1
ATOM 1583 N N . GLY B 1 54 ? -12.438 17.422 10.328 1 93.25 54 GLY B N 1
ATOM 1584 C CA . GLY B 1 54 ? -11.289 17.016 9.539 1 93.25 54 GLY B CA 1
ATOM 1585 C C . GLY B 1 54 ? -9.977 17.516 10.094 1 93.25 54 GLY B C 1
ATOM 1586 O O . GLY B 1 54 ? -9.953 18.344 11.016 1 93.25 54 GLY B O 1
ATOM 1587 N N . ARG B 1 55 ? -8.961 17.094 9.539 1 95.12 55 ARG B N 1
ATOM 1588 C CA . ARG B 1 55 ? -7.633 17.469 10 1 95.12 55 ARG B CA 1
ATOM 1589 C C . ARG B 1 55 ? -7.371 18.953 9.734 1 95.12 55 ARG B C 1
ATOM 1591 O O . ARG B 1 55 ? -7.949 19.531 8.812 1 95.12 55 ARG B O 1
ATOM 1598 N N . LEU B 1 56 ? -6.543 19.547 10.508 1 95.62 56 LEU B N 1
ATOM 1599 C CA . LEU B 1 56 ? -6.098 20.906 10.297 1 95.62 56 LEU B CA 1
ATOM 1600 C C . LEU B 1 56 ? -5.145 21 9.109 1 95.62 56 LEU B C 1
ATOM 1602 O O . LEU B 1 56 ? -4.297 20.125 8.922 1 95.62 56 LEU B O 1
ATOM 1606 N N . ILE B 1 57 ? -5.285 22.047 8.344 1 94.81 57 ILE B N 1
ATOM 1607 C CA . ILE B 1 57 ? -4.512 22.203 7.113 1 94.81 57 ILE B CA 1
ATOM 1608 C C . ILE B 1 57 ? -3.518 23.359 7.285 1 94.81 57 ILE B C 1
ATOM 1610 O O . ILE B 1 57 ? -3.895 24.453 7.688 1 94.81 57 ILE B O 1
ATOM 1614 N N . PRO B 1 58 ? -2.209 23 7.016 1 95.38 58 PRO B N 1
ATOM 1615 C CA . PRO B 1 58 ? -1.282 24.125 7.047 1 95.38 58 PRO B CA 1
ATOM 1616 C C . PRO B 1 58 ? -1.773 25.312 6.227 1 95.38 58 PRO B C 1
ATOM 1618 O O . PRO B 1 58 ? -2.182 25.156 5.074 1 95.38 58 PRO B O 1
ATOM 1621 N N . GLY B 1 59 ? -1.706 26.5 6.777 1 93.38 59 GLY B N 1
ATOM 1622 C CA . GLY B 1 59 ? -2.186 27.703 6.125 1 93.38 59 GLY B CA 1
ATOM 1623 C C . GLY B 1 59 ? -3.545 28.156 6.625 1 93.38 59 GLY B C 1
ATOM 1624 O O . GLY B 1 59 ? -3.924 29.312 6.449 1 93.38 59 GLY B O 1
ATOM 1625 N N . GLU B 1 60 ? -4.262 27.234 7.254 1 93.94 60 GLU B N 1
ATOM 1626 C CA . GLU B 1 60 ? -5.566 27.641 7.762 1 93.94 60 GLU B CA 1
ATOM 1627 C C . GLU B 1 60 ? -5.43 28.469 9.039 1 93.94 60 GLU B C 1
ATOM 1629 O O . GLU B 1 60 ? -4.402 28.391 9.727 1 93.94 60 GLU B O 1
ATOM 1634 N N . VAL B 1 61 ? -6.465 29.234 9.289 1 94.44 61 VAL B N 1
ATOM 1635 C CA . VAL B 1 61 ? -6.398 30.156 10.422 1 94.44 61 VAL B CA 1
ATOM 1636 C C . VAL B 1 61 ? -7.504 29.828 11.422 1 94.44 61 VAL B C 1
ATOM 1638 O O . VAL B 1 61 ? -8.641 29.562 11.031 1 94.44 61 VAL B O 1
ATOM 1641 N N . LEU B 1 62 ? -7.086 29.766 12.633 1 94.25 62 LEU B N 1
ATOM 1642 C CA . LEU B 1 62 ? -8.023 29.594 13.734 1 94.25 62 LEU B CA 1
ATOM 1643 C C . LEU B 1 62 ? -8.203 30.891 14.5 1 94.25 62 LEU B C 1
ATOM 1645 O O . LEU B 1 62 ? -7.273 31.688 14.602 1 94.25 62 LEU B O 1
ATOM 1649 N N . LYS B 1 63 ? -9.344 31.031 15.094 1 92.56 63 LYS B N 1
ATOM 1650 C CA . LYS B 1 63 ? -9.672 32.219 15.867 1 92.56 63 LYS B CA 1
ATOM 1651 C C . LYS B 1 63 ? -10.102 31.859 17.281 1 92.56 63 LYS B C 1
ATOM 1653 O O . LYS B 1 63 ? -10.812 30.875 17.5 1 92.56 63 LYS B O 1
ATOM 1658 N N . SER B 1 64 ? -9.633 32.688 18.188 1 90.75 64 SER B N 1
ATOM 1659 C CA . SER B 1 64 ? -10.047 32.531 19.578 1 90.75 64 SER B CA 1
ATOM 1660 C C . SER B 1 64 ? -11.422 33.125 19.812 1 90.75 64 SER B C 1
ATOM 1662 O O . SER B 1 64 ? -11.82 34.062 19.125 1 90.75 64 SER B O 1
ATOM 1664 N N . GLU B 1 65 ? -12.203 32.5 20.703 1 80.88 65 GLU B N 1
ATOM 1665 C CA . GLU B 1 65 ? -13.531 32.969 21.078 1 80.88 65 GLU B CA 1
ATOM 1666 C C . GLU B 1 65 ? -13.461 34.375 21.672 1 80.88 65 GLU B C 1
ATOM 1668 O O . GLU B 1 65 ? -14.258 35.25 21.312 1 80.88 65 GLU B O 1
ATOM 1673 N N . ASN B 1 66 ? -12.625 34.688 22.531 1 72.81 66 ASN B N 1
ATOM 1674 C CA . ASN B 1 66 ? -12.727 35.906 23.359 1 72.81 66 ASN B CA 1
ATOM 1675 C C . ASN B 1 66 ? -11.617 36.906 23.047 1 72.81 66 ASN B C 1
ATOM 1677 O O . ASN B 1 66 ? -11.773 38.094 23.266 1 72.81 66 ASN B O 1
ATOM 1681 N N . SER B 1 67 ? -10.539 36.469 22.453 1 67.5 67 SER B N 1
ATOM 1682 C CA . SER B 1 67 ? -9.359 37.312 22.453 1 67.5 67 SER B CA 1
ATOM 1683 C C . SER B 1 67 ? -9.047 37.844 21.047 1 67.5 67 SER B C 1
ATOM 1685 O O . SER B 1 67 ? -8.141 38.656 20.859 1 67.5 67 SER B O 1
ATOM 1687 N N . LYS B 1 68 ? -9.883 37.562 20.109 1 79.5 68 LYS B N 1
ATOM 1688 C CA . LYS B 1 68 ? -9.648 37.938 18.719 1 79.5 68 LYS B CA 1
ATOM 1689 C C . LYS B 1 68 ? -8.242 37.562 18.281 1 79.5 68 LYS B C 1
ATOM 1691 O O . LYS B 1 68 ? -7.555 38.375 17.641 1 79.5 68 LYS B O 1
ATOM 1696 N N . VAL B 1 69 ? -7.637 36.594 18.938 1 87.94 69 VAL B N 1
ATOM 1697 C CA . VAL B 1 69 ? -6.336 36.062 18.531 1 87.94 69 VAL B CA 1
ATOM 1698 C C . VAL B 1 69 ? -6.508 35.125 17.344 1 87.94 69 VAL B C 1
ATOM 1700 O O . VAL B 1 69 ? -7.406 34.281 17.328 1 87.94 69 VAL B O 1
ATOM 1703 N N . PHE B 1 70 ? -5.684 35.406 16.344 1 91.62 70 PHE B N 1
ATOM 1704 C CA . PHE B 1 70 ? -5.656 34.594 15.148 1 91.62 70 PHE B CA 1
ATOM 1705 C C . PHE B 1 70 ? -4.367 33.781 15.086 1 91.62 70 PHE B C 1
ATOM 1707 O O . PHE B 1 70 ? -3.279 34.312 15.305 1 91.62 70 PHE B O 1
ATOM 1714 N N . VAL B 1 71 ? -4.598 32.531 14.859 1 93.94 71 VAL B N 1
ATOM 1715 C CA . VAL B 1 71 ? -3.463 31.609 14.828 1 93.94 71 VAL B CA 1
ATOM 1716 C C . VAL B 1 71 ? -3.467 30.828 13.516 1 93.94 71 VAL B C 1
ATOM 1718 O O . VAL B 1 71 ? -4.484 30.234 13.141 1 93.94 71 VAL B O 1
ATOM 1721 N N . SER B 1 72 ? -2.338 30.859 12.828 1 95 72 SER B N 1
ATOM 1722 C CA . SER B 1 72 ? -2.188 30.094 11.594 1 95 72 SER B CA 1
ATOM 1723 C C . SER B 1 72 ? -1.531 28.75 11.844 1 95 72 SER B C 1
ATOM 1725 O O . SER B 1 72 ? -0.512 28.672 12.539 1 95 72 SER B O 1
ATOM 1727 N N . ILE B 1 73 ? -2.119 27.781 11.266 1 96.56 73 ILE B N 1
ATOM 1728 C CA . ILE B 1 73 ? -1.545 26.438 11.352 1 96.56 73 ILE B CA 1
ATOM 1729 C C . ILE B 1 73 ? -0.347 26.344 10.406 1 96.56 73 ILE B C 1
ATOM 1731 O O . ILE B 1 73 ? -0.414 26.781 9.258 1 96.56 73 ILE B O 1
ATOM 1735 N N . VAL B 1 74 ? 0.749 25.859 10.891 1 96.88 74 VAL B N 1
ATOM 1736 C CA . VAL B 1 74 ? 1.896 25.531 10.055 1 96.88 74 VAL B CA 1
ATOM 1737 C C . VAL B 1 74 ? 2.311 24.078 10.289 1 96.88 74 VAL B C 1
ATOM 1739 O O . VAL B 1 74 ? 2.209 23.578 11.414 1 96.88 74 VAL B O 1
ATOM 1742 N N . ALA B 1 75 ? 2.75 23.438 9.203 1 98.38 75 ALA B N 1
ATOM 1743 C CA . ALA B 1 75 ? 3.26 22.078 9.375 1 98.38 75 ALA B CA 1
ATOM 1744 C C . ALA B 1 75 ? 4.617 22.078 10.078 1 98.38 75 ALA B C 1
ATOM 1746 O O . ALA B 1 75 ? 5.562 22.719 9.602 1 98.38 75 ALA B O 1
ATOM 1747 N N . ALA B 1 76 ? 4.703 21.438 11.195 1 98.44 76 ALA B N 1
ATOM 1748 C CA . ALA B 1 76 ? 5.965 21.344 11.93 1 98.44 76 ALA B CA 1
ATOM 1749 C C . ALA B 1 76 ? 6.969 20.469 11.18 1 98.44 76 ALA B C 1
ATOM 1751 O O . ALA B 1 76 ? 6.582 19.547 10.453 1 98.44 76 ALA B O 1
ATOM 1752 N N . HIS B 1 77 ? 8.234 20.781 11.359 1 98.5 77 HIS B N 1
ATOM 1753 C CA . HIS B 1 77 ? 9.266 19.859 10.891 1 98.5 77 HIS B CA 1
ATOM 1754 C C . HIS B 1 77 ? 9.273 18.578 11.703 1 98.5 77 HIS B C 1
ATOM 1756 O O . HIS B 1 77 ? 9.141 18.609 12.93 1 98.5 77 HIS B O 1
ATOM 1762 N N . GLU B 1 78 ? 9.32 17.531 11 1 98.81 78 GLU B N 1
ATOM 1763 C CA . GLU B 1 78 ? 9.414 16.203 11.609 1 98.81 78 GLU B CA 1
ATOM 1764 C C . GLU B 1 78 ? 10.562 15.398 11.023 1 98.81 78 GLU B C 1
ATOM 1766 O O . GLU B 1 78 ? 11.078 15.727 9.953 1 98.81 78 GLU B O 1
ATOM 1771 N N . ASP B 1 79 ? 11.039 14.43 11.836 1 98.69 79 ASP B N 1
ATOM 1772 C CA . ASP B 1 79 ? 12.086 13.539 11.344 1 98.69 79 ASP B CA 1
ATOM 1773 C C . ASP B 1 79 ? 11.523 12.562 10.312 1 98.69 79 ASP B C 1
ATOM 1775 O O . ASP B 1 79 ? 10.773 11.641 10.656 1 98.69 79 ASP B O 1
ATOM 1779 N N . VAL B 1 80 ? 11.938 12.781 9.016 1 98.62 80 VAL B N 1
ATOM 1780 C CA . VAL B 1 80 ? 11.352 12 7.926 1 98.62 80 VAL B CA 1
ATOM 1781 C C . VAL B 1 80 ? 12.461 11.281 7.16 1 98.62 80 VAL B C 1
ATOM 1783 O O . VAL B 1 80 ? 13.617 11.703 7.188 1 98.62 80 VAL B O 1
ATOM 1786 N N . ILE B 1 81 ? 12.094 10.133 6.605 1 98.19 81 ILE B N 1
ATOM 1787 C CA . ILE B 1 81 ? 12.969 9.492 5.625 1 98.19 81 ILE B CA 1
ATOM 1788 C C . ILE B 1 81 ? 12.352 9.602 4.234 1 98.19 81 ILE B C 1
ATOM 1790 O O . ILE B 1 81 ? 11.125 9.609 4.086 1 98.19 81 ILE B O 1
ATOM 1794 N N . ARG B 1 82 ? 13.273 9.719 3.309 1 98.25 82 ARG B N 1
ATOM 1795 C CA . ARG B 1 82 ? 12.898 9.742 1.898 1 98.25 82 ARG B CA 1
ATOM 1796 C C . ARG B 1 82 ? 13.5 8.555 1.154 1 98.25 82 ARG B C 1
ATOM 1798 O O . ARG B 1 82 ? 14.68 8.234 1.329 1 98.25 82 ARG B O 1
ATOM 1805 N N . ILE B 1 83 ? 12.633 7.922 0.362 1 97.88 83 ILE B N 1
ATOM 1806 C CA . ILE B 1 83 ? 13.133 7.02 -0.668 1 97.88 83 ILE B CA 1
ATOM 1807 C C . ILE B 1 83 ? 12.727 7.531 -2.047 1 97.88 83 ILE B C 1
ATOM 1809 O O . ILE B 1 83 ? 11.695 8.188 -2.191 1 97.88 83 ILE B O 1
ATOM 1813 N N . SER B 1 84 ? 13.562 7.27 -2.998 1 96.81 84 SER B N 1
ATOM 1814 C CA . SER B 1 84 ? 13.281 7.703 -4.363 1 96.81 84 SER B CA 1
ATOM 1815 C C . SER B 1 84 ? 13.727 6.656 -5.379 1 96.81 84 SER B C 1
ATOM 1817 O O . SER B 1 84 ? 14.586 5.824 -5.086 1 96.81 84 SER B O 1
ATOM 1819 N N . SER B 1 85 ? 13.039 6.602 -6.504 1 96.56 85 SER B N 1
ATOM 1820 C CA . SER B 1 85 ? 13.438 5.715 -7.594 1 96.56 85 SER B CA 1
ATOM 1821 C C . SER B 1 85 ? 12.875 6.191 -8.93 1 96.56 85 SER B C 1
ATOM 1823 O O . SER B 1 85 ? 11.734 6.648 -9 1 96.56 85 SER B O 1
ATOM 1825 N N . GLU B 1 86 ? 13.695 6.09 -10 1 95.56 86 GLU B N 1
ATOM 1826 C CA . GLU B 1 86 ? 13.203 6.273 -11.367 1 95.56 86 GLU B CA 1
ATOM 1827 C C . GLU B 1 86 ? 12.484 5.023 -11.859 1 95.56 86 GLU B C 1
ATOM 1829 O O . GLU B 1 86 ? 11.742 5.078 -12.844 1 95.56 86 GLU B O 1
ATOM 1834 N N . ASN B 1 87 ? 12.789 3.965 -11.234 1 95.81 87 ASN B N 1
ATOM 1835 C CA . ASN B 1 87 ? 12.125 2.707 -11.555 1 95.81 87 ASN B CA 1
ATOM 1836 C C . ASN B 1 87 ? 10.719 2.654 -10.953 1 95.81 87 ASN B C 1
ATOM 1838 O O . ASN B 1 87 ? 10.562 2.525 -9.742 1 95.81 87 ASN B O 1
ATOM 1842 N N . ARG B 1 88 ? 9.727 2.688 -11.773 1 96.56 88 ARG B N 1
ATOM 1843 C CA . ARG B 1 88 ? 8.328 2.77 -11.359 1 96.56 88 ARG B CA 1
ATOM 1844 C C . ARG B 1 88 ? 7.938 1.558 -10.523 1 96.56 88 ARG B C 1
ATOM 1846 O O . ARG B 1 88 ? 7.297 1.698 -9.477 1 96.56 88 ARG B O 1
ATOM 1853 N N . LEU B 1 89 ? 8.359 0.435 -10.977 1 96.69 89 LEU B N 1
ATOM 1854 C CA . LEU B 1 89 ? 7.957 -0.802 -10.312 1 96.69 89 LEU B CA 1
ATOM 1855 C C . LEU B 1 89 ? 8.523 -0.872 -8.898 1 96.69 89 LEU B C 1
ATOM 1857 O O . LEU B 1 89 ? 7.844 -1.318 -7.973 1 96.69 89 LEU B O 1
ATOM 1861 N N . LYS B 1 90 ? 9.711 -0.448 -8.766 1 95.88 90 LYS B N 1
ATOM 1862 C CA . LYS B 1 90 ? 10.359 -0.445 -7.457 1 95.88 90 LYS B CA 1
ATOM 1863 C C . LYS B 1 90 ? 9.586 0.424 -6.465 1 95.88 90 LYS B C 1
ATOM 1865 O O . LYS B 1 90 ? 9.367 0.025 -5.32 1 95.88 90 LYS B O 1
ATOM 1870 N N . LEU B 1 91 ? 9.195 1.546 -6.875 1 97.56 91 LEU B N 1
ATOM 1871 C CA . LEU B 1 91 ? 8.477 2.469 -6 1 97.56 91 LEU B CA 1
ATOM 1872 C C . LEU B 1 91 ? 7.062 1.975 -5.734 1 97.56 91 LEU B C 1
ATOM 1874 O O . LEU B 1 91 ? 6.531 2.158 -4.633 1 97.56 91 LEU B O 1
ATOM 1878 N N . LEU B 1 92 ? 6.457 1.363 -6.723 1 97.5 92 LEU B N 1
ATOM 1879 C CA . LEU B 1 92 ? 5.141 0.759 -6.539 1 97.5 92 LEU B CA 1
ATOM 1880 C C . LEU B 1 92 ? 5.188 -0.327 -5.473 1 97.5 92 LEU B C 1
ATOM 1882 O O . LEU B 1 92 ? 4.305 -0.393 -4.609 1 97.5 92 LEU B O 1
ATOM 1886 N N . LYS B 1 93 ? 6.207 -1.13 -5.512 1 96.88 93 LYS B N 1
ATOM 1887 C CA . LYS B 1 93 ? 6.371 -2.184 -4.512 1 96.88 93 LYS B CA 1
ATOM 1888 C C . LYS B 1 93 ? 6.539 -1.598 -3.115 1 96.88 93 LYS B C 1
ATOM 1890 O O . LYS B 1 93 ? 5.945 -2.09 -2.154 1 96.88 93 LYS B O 1
ATOM 1895 N N . ALA B 1 94 ? 7.305 -0.548 -3.076 1 97.12 94 ALA B N 1
ATOM 1896 C CA . ALA B 1 94 ? 7.5 0.105 -1.784 1 97.12 94 ALA B CA 1
ATOM 1897 C C . ALA B 1 94 ? 6.18 0.626 -1.228 1 97.12 94 ALA B C 1
ATOM 1899 O O . ALA B 1 94 ? 5.852 0.388 -0.063 1 97.12 94 ALA B O 1
ATOM 1900 N N . ALA B 1 95 ? 5.398 1.32 -2.037 1 97.38 95 ALA B N 1
ATOM 1901 C CA . ALA B 1 95 ? 4.109 1.855 -1.61 1 97.38 95 ALA B CA 1
ATOM 1902 C C . ALA B 1 95 ? 3.182 0.74 -1.136 1 97.38 95 ALA B C 1
ATOM 1904 O O . ALA B 1 95 ? 2.549 0.856 -0.084 1 97.38 95 ALA B O 1
ATOM 1905 N N . TYR B 1 96 ? 3.141 -0.331 -1.86 1 97.19 96 TYR B N 1
ATOM 1906 C CA . TYR B 1 96 ? 2.293 -1.473 -1.531 1 97.19 96 TYR B CA 1
ATOM 1907 C C . TYR B 1 96 ? 2.699 -2.086 -0.197 1 97.19 96 TYR B C 1
ATOM 1909 O O . TYR B 1 96 ? 1.852 -2.324 0.667 1 97.19 96 TYR B O 1
ATOM 1917 N N . HIS B 1 97 ? 3.971 -2.307 0.014 1 96.44 97 HIS B N 1
ATOM 1918 C CA . HIS B 1 97 ? 4.457 -2.943 1.231 1 96.44 97 HIS B CA 1
ATOM 1919 C C . HIS B 1 97 ? 4.262 -2.041 2.445 1 96.44 97 HIS B C 1
ATOM 1921 O O . HIS B 1 97 ? 3.914 -2.518 3.527 1 96.44 97 HIS B O 1
ATOM 1927 N N . LEU B 1 98 ? 4.543 -0.785 2.234 1 97.06 98 LEU B N 1
ATOM 1928 C CA . LEU B 1 98 ? 4.324 0.159 3.326 1 97.06 98 LEU B CA 1
ATOM 1929 C C . LEU B 1 98 ? 2.844 0.244 3.682 1 97.06 98 LEU B C 1
ATOM 1931 O O . LEU B 1 98 ? 2.488 0.319 4.859 1 97.06 98 LEU B O 1
ATOM 1935 N N . GLY B 1 99 ? 1.956 0.284 2.631 1 96.44 99 GLY B N 1
ATOM 1936 C CA . GLY B 1 99 ? 0.527 0.183 2.883 1 96.44 99 GLY B CA 1
ATOM 1937 C C . GLY B 1 99 ? 0.145 -1.061 3.664 1 96.44 99 GLY B C 1
ATOM 1938 O O . GLY B 1 99 ? -0.635 -0.987 4.617 1 96.44 99 GLY B O 1
ATOM 1939 N N . ASN B 1 100 ? 0.716 -2.193 3.301 1 95.5 100 ASN B N 1
ATOM 1940 C CA . ASN B 1 100 ? 0.448 -3.475 3.945 1 95.5 100 ASN B CA 1
ATOM 1941 C C . ASN B 1 100 ? 0.83 -3.449 5.422 1 95.5 100 ASN B C 1
ATOM 1943 O O . ASN B 1 100 ? 0.258 -4.184 6.23 1 95.5 100 ASN B O 1
ATOM 1947 N N . ARG B 1 101 ? 1.714 -2.572 5.734 1 95.19 101 ARG B N 1
ATOM 1948 C CA . ARG B 1 101 ? 2.172 -2.434 7.113 1 95.19 101 ARG B CA 1
ATOM 1949 C C . ARG B 1 101 ? 1.479 -1.264 7.805 1 95.19 101 ARG B C 1
ATOM 1951 O O . ARG B 1 101 ? 1.809 -0.926 8.945 1 95.19 101 ARG B O 1
ATOM 1958 N N . HIS B 1 102 ? 0.59 -0.557 7.152 1 96.75 102 HIS B N 1
ATOM 1959 C CA . HIS B 1 102 ? -0.206 0.563 7.641 1 96.75 102 HIS B CA 1
ATOM 1960 C C . HIS B 1 102 ? 0.68 1.745 8.023 1 96.75 102 HIS B C 1
ATOM 1962 O O . HIS B 1 102 ? 0.371 2.482 8.961 1 96.75 102 HIS B O 1
ATOM 1968 N N . VAL B 1 103 ? 1.738 1.846 7.406 1 97.06 103 VAL B N 1
ATOM 1969 C CA . VAL B 1 103 ? 2.619 2.9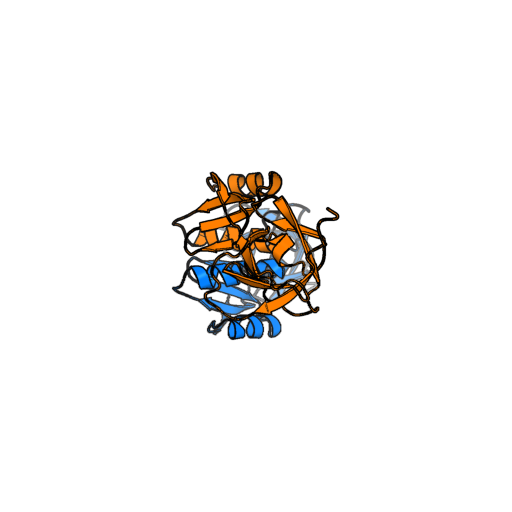9 7.621 1 97.06 103 VAL B CA 1
ATOM 1970 C C . VAL B 1 103 ? 2.049 4.219 6.918 1 97.06 103 VAL B C 1
ATOM 1972 O O . VAL B 1 103 ? 1.676 4.156 5.746 1 97.06 103 VAL B O 1
ATOM 1975 N N . GLU B 1 104 ? 1.938 5.316 7.641 1 97.31 104 GLU B N 1
ATOM 1976 C CA . GLU B 1 104 ? 1.569 6.574 7 1 97.31 104 GLU B CA 1
ATOM 1977 C C . GLU B 1 104 ? 2.682 7.074 6.082 1 97.31 104 GLU B C 1
ATOM 1979 O O . GLU B 1 104 ? 3.828 7.219 6.512 1 97.31 104 GLU B O 1
ATOM 1984 N N . ILE B 1 105 ? 2.307 7.336 4.805 1 98.19 105 ILE B N 1
ATOM 1985 C CA . ILE B 1 105 ? 3.344 7.816 3.896 1 98.19 105 ILE B CA 1
ATOM 1986 C C . ILE B 1 105 ? 2.824 9.016 3.104 1 98.19 105 ILE B C 1
ATOM 1988 O O . ILE B 1 105 ? 1.611 9.203 2.982 1 98.19 105 ILE B O 1
ATOM 1992 N N . GLU B 1 106 ? 3.742 9.844 2.73 1 98.5 106 GLU B N 1
ATOM 1993 C CA . GLU B 1 106 ? 3.514 10.906 1.756 1 98.5 106 GLU B CA 1
ATOM 1994 C C . GLU B 1 106 ? 4.02 10.508 0.373 1 98.5 106 GLU B C 1
ATOM 1996 O O . GLU B 1 106 ? 5.16 10.062 0.229 1 98.5 106 GLU B O 1
ATOM 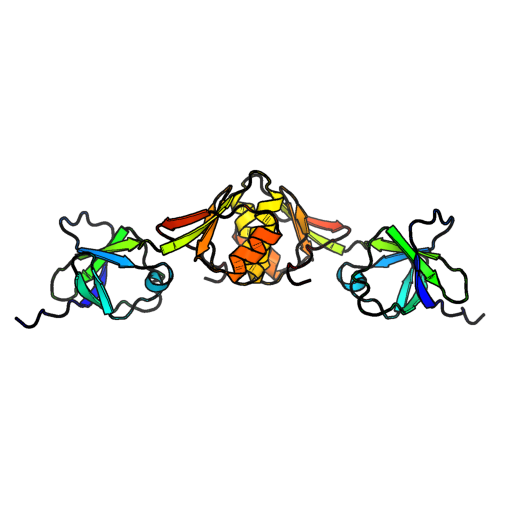2001 N N . LEU B 1 107 ? 3.15 10.648 -0.616 1 98.25 107 LEU B N 1
ATOM 2002 C CA . LEU B 1 107 ? 3.461 10.117 -1.938 1 98.25 107 LEU B CA 1
ATOM 2003 C C . LEU B 1 107 ? 3.705 11.242 -2.936 1 98.25 107 LEU B C 1
ATOM 2005 O O . LEU B 1 107 ? 2.943 12.211 -2.98 1 98.25 107 LEU B O 1
ATOM 2009 N N . HIS B 1 108 ? 4.781 11.094 -3.68 1 97.5 108 HIS B N 1
ATOM 2010 C CA . HIS B 1 108 ? 5.09 11.906 -4.852 1 97.5 108 HIS B CA 1
ATOM 2011 C C . HIS B 1 108 ? 5.453 11.031 -6.047 1 97.5 108 HIS B C 1
ATOM 2013 O O . HIS B 1 108 ? 5.621 9.82 -5.906 1 97.5 108 HIS B O 1
ATOM 2019 N N . ASP B 1 109 ? 5.562 11.57 -7.164 1 96.25 109 ASP B N 1
ATOM 2020 C CA . ASP B 1 109 ? 5.734 10.852 -8.422 1 96.25 109 ASP B CA 1
ATOM 2021 C C . ASP B 1 109 ? 6.945 9.922 -8.367 1 96.25 109 ASP B C 1
ATOM 2023 O O . ASP B 1 109 ? 6.895 8.797 -8.859 1 96.25 109 ASP B O 1
ATOM 2027 N N . LYS B 1 110 ? 8.031 10.406 -7.738 1 97.12 110 LYS B N 1
ATOM 2028 C CA . LYS B 1 110 ? 9.266 9.633 -7.785 1 97.12 110 LYS B CA 1
ATOM 2029 C C . LYS B 1 110 ? 9.836 9.406 -6.387 1 97.12 110 LYS B C 1
ATOM 2031 O O . LYS B 1 110 ? 10.977 8.969 -6.234 1 97.12 110 LYS B O 1
ATOM 2036 N N . GLU B 1 111 ? 8.961 9.82 -5.398 1 97.75 111 GLU B N 1
ATOM 2037 C CA . GLU B 1 111 ? 9.508 9.742 -4.043 1 97.75 111 GLU B CA 1
ATOM 2038 C C . GLU B 1 111 ? 8.406 9.453 -3.025 1 97.75 111 GLU B C 1
ATOM 2040 O O . GLU B 1 111 ? 7.254 9.852 -3.219 1 97.75 111 GLU B O 1
ATOM 2045 N N . LEU B 1 112 ? 8.789 8.773 -2.018 1 98.38 112 LEU B N 1
ATOM 2046 C CA . LEU B 1 112 ? 7.953 8.539 -0.846 1 98.38 112 LEU B CA 1
ATOM 2047 C C . LEU B 1 112 ? 8.617 9.086 0.415 1 98.38 112 LEU B C 1
ATOM 2049 O O . LEU B 1 112 ? 9.836 9 0.563 1 98.38 112 LEU B O 1
ATOM 2053 N N . TYR B 1 113 ? 7.816 9.648 1.296 1 98.56 113 TYR B N 1
ATOM 2054 C CA . TYR B 1 113 ? 8.266 10.094 2.611 1 98.56 113 TYR B CA 1
ATOM 2055 C C . TYR B 1 113 ? 7.523 9.359 3.719 1 98.56 113 TYR B C 1
ATOM 2057 O O . TYR B 1 113 ? 6.324 9.102 3.604 1 98.56 113 TYR B O 1
ATOM 2065 N N . LEU B 1 114 ? 8.164 9.008 4.73 1 98.56 114 LEU B N 1
ATOM 2066 C CA . LEU B 1 114 ? 7.559 8.5 5.957 1 98.56 114 LEU B CA 1
ATOM 2067 C C . LEU B 1 114 ? 8.328 8.984 7.18 1 98.56 114 LEU B C 1
ATOM 2069 O O . LEU B 1 114 ? 9.438 9.5 7.059 1 98.56 114 LEU B O 1
ATOM 2073 N N . LEU B 1 115 ? 7.699 8.969 8.328 1 98.5 115 LEU B N 1
ATOM 2074 C CA . LEU B 1 115 ? 8.414 9.305 9.555 1 98.5 115 LEU B CA 1
ATOM 2075 C C . LEU B 1 115 ? 9.562 8.336 9.797 1 98.5 115 LEU B C 1
ATOM 2077 O O . LEU B 1 115 ? 9.469 7.152 9.469 1 98.5 115 LEU B O 1
ATOM 2081 N N . ASN B 1 116 ? 10.602 8.883 10.305 1 98.12 116 ASN B N 1
ATOM 2082 C CA . ASN B 1 116 ? 11.797 8.086 10.555 1 98.12 116 ASN B CA 1
ATOM 2083 C C . ASN B 1 116 ? 11.523 6.949 11.531 1 98.12 116 ASN B C 1
ATOM 2085 O O . ASN B 1 116 ? 11.094 7.188 12.664 1 98.12 116 ASN B O 1
ATOM 2089 N N . ASP B 1 117 ? 11.695 5.762 10.969 1 96.19 117 ASP B N 1
ATOM 2090 C CA . ASP B 1 117 ? 11.484 4.531 11.727 1 96.19 117 ASP B CA 1
ATOM 2091 C C . ASP B 1 117 ? 12.531 3.479 11.359 1 96.19 117 ASP B C 1
ATOM 2093 O O . ASP B 1 117 ? 12.656 3.105 10.188 1 96.19 117 ASP B O 1
ATOM 2097 N N . VAL B 1 118 ? 13.227 2.967 12.32 1 94.88 118 VAL B N 1
ATOM 2098 C CA . VAL B 1 118 ? 14.367 2.082 12.117 1 94.88 118 VAL B CA 1
ATOM 2099 C C . VAL B 1 118 ? 13.914 0.805 11.414 1 94.88 118 VAL B C 1
ATOM 2101 O O . VAL B 1 118 ? 14.609 0.294 10.531 1 94.88 118 VAL B O 1
ATOM 2104 N N . VAL B 1 119 ? 12.781 0.274 11.812 1 95.38 119 VAL B N 1
ATOM 2105 C CA . VAL B 1 119 ? 12.273 -0.975 11.258 1 95.38 119 VAL B CA 1
ATOM 2106 C C . VAL B 1 119 ? 11.969 -0.793 9.773 1 95.38 119 VAL B C 1
ATOM 2108 O O . VAL B 1 119 ? 12.344 -1.628 8.953 1 95.38 119 VAL B O 1
ATOM 2111 N N . MET B 1 120 ? 11.281 0.311 9.406 1 96.06 120 MET B N 1
ATOM 2112 C CA . MET B 1 120 ? 10.93 0.555 8.008 1 96.06 120 MET B CA 1
ATOM 2113 C C . MET B 1 120 ? 12.172 0.844 7.176 1 96.06 120 MET B C 1
ATOM 2115 O O . MET B 1 120 ? 12.25 0.464 6.008 1 96.06 120 MET B O 1
ATOM 2119 N N . ARG B 1 121 ? 13.117 1.574 7.812 1 95.56 121 ARG B N 1
ATOM 2120 C CA . ARG B 1 121 ? 14.375 1.851 7.125 1 95.56 121 ARG B CA 1
ATOM 2121 C C . ARG B 1 121 ? 15.062 0.558 6.688 1 95.56 121 ARG B C 1
ATOM 2123 O O . ARG B 1 121 ? 15.461 0.422 5.531 1 95.56 121 ARG B O 1
ATOM 2130 N N . LYS B 1 122 ? 15.141 -0.359 7.551 1 94.5 122 LYS B N 1
ATOM 2131 C CA . LYS B 1 122 ? 15.789 -1.636 7.262 1 94.5 122 LYS B CA 1
ATOM 2132 C C . LYS B 1 122 ? 15.047 -2.391 6.16 1 94.5 122 LYS B C 1
ATOM 2134 O O . LYS B 1 122 ? 15.68 -2.951 5.258 1 94.5 122 LYS B O 1
ATOM 2139 N N . MET B 1 123 ? 13.773 -2.396 6.258 1 92.5 123 MET B N 1
ATOM 2140 C CA . MET B 1 123 ? 12.969 -3.061 5.238 1 92.5 123 MET B CA 1
ATOM 2141 C C . MET B 1 123 ? 13.203 -2.441 3.865 1 92.5 123 MET B C 1
ATOM 2143 O O . MET B 1 123 ? 13.422 -3.156 2.887 1 92.5 123 MET B O 1
ATOM 2147 N N . LEU B 1 124 ? 13.195 -1.145 3.811 1 96.06 124 LEU B N 1
ATOM 2148 C CA . LEU B 1 124 ? 13.367 -0.419 2.557 1 96.06 124 LEU B CA 1
ATOM 2149 C C . LEU B 1 124 ? 14.781 -0.617 2.006 1 96.06 124 LEU B C 1
ATOM 2151 O O . LEU B 1 124 ? 14.953 -0.813 0.802 1 96.06 124 LEU B O 1
ATOM 2155 N N . GLU B 1 125 ? 15.758 -0.597 2.887 1 95.06 125 GLU B N 1
ATOM 2156 C CA . GLU B 1 125 ? 17.141 -0.848 2.471 1 95.06 125 GLU B CA 1
ATOM 2157 C C . GLU B 1 125 ? 17.297 -2.26 1.917 1 95.06 125 GLU B C 1
ATOM 2159 O O . GLU B 1 125 ? 18 -2.469 0.928 1 95.06 125 GLU B O 1
ATOM 2164 N N . ALA B 1 126 ? 16.703 -3.15 2.58 1 92.5 126 ALA B N 1
ATOM 2165 C CA . ALA B 1 126 ? 16.734 -4.539 2.131 1 92.5 126 ALA B CA 1
ATOM 2166 C C . ALA B 1 126 ? 16.156 -4.676 0.722 1 92.5 126 ALA B C 1
ATOM 2168 O O . ALA B 1 126 ? 16.547 -5.574 -0.027 1 92.5 126 ALA B O 1
ATOM 2169 N N . HIS B 1 127 ? 15.32 -3.773 0.337 1 90.31 127 HIS B N 1
ATOM 2170 C CA . HIS B 1 127 ? 14.719 -3.801 -0.992 1 90.31 127 HIS B CA 1
ATOM 2171 C C . HIS B 1 127 ? 15.469 -2.885 -1.954 1 90.31 127 HIS B C 1
ATOM 2173 O O . HIS B 1 127 ? 14.977 -2.582 -3.043 1 90.31 127 HIS B O 1
ATOM 2179 N N . GLY B 1 128 ? 16.562 -2.375 -1.556 1 93.5 128 GLY B N 1
ATOM 2180 C CA . GLY B 1 128 ? 17.5 -1.72 -2.467 1 93.5 128 GLY B CA 1
ATOM 2181 C C . GLY B 1 128 ? 17.312 -0.215 -2.525 1 93.5 128 GLY B C 1
ATOM 2182 O O . GLY B 1 128 ? 17.844 0.447 -3.42 1 93.5 128 GLY B O 1
ATOM 2183 N N . PHE B 1 129 ? 16.547 0.347 -1.638 1 95.38 129 PHE B N 1
ATOM 2184 C CA . PHE B 1 129 ? 16.359 1.792 -1.651 1 95.38 129 PHE B CA 1
ATOM 2185 C C . PHE B 1 129 ? 17.484 2.492 -0.888 1 95.38 129 PHE B C 1
ATOM 2187 O O . PHE B 1 129 ? 17.938 1.997 0.142 1 95.38 129 PHE B O 1
ATOM 2194 N N . GLU B 1 130 ? 17.875 3.559 -1.512 1 94.5 130 GLU B N 1
ATOM 2195 C CA . GLU B 1 130 ? 18.688 4.48 -0.729 1 94.5 130 GLU B CA 1
ATOM 2196 C C . GLU B 1 130 ? 17.828 5.363 0.166 1 94.5 130 GLU B C 1
ATOM 2198 O O . GLU B 1 130 ? 16.797 5.891 -0.277 1 94.5 130 GLU B O 1
ATOM 2203 N N . ILE B 1 131 ? 18.297 5.539 1.396 1 96.38 131 ILE B N 1
ATOM 2204 C CA . ILE B 1 131 ? 17.5 6.242 2.393 1 96.38 131 ILE B CA 1
ATOM 2205 C C . ILE B 1 131 ? 18.156 7.57 2.748 1 96.38 131 ILE B C 1
ATOM 2207 O O . ILE B 1 131 ? 19.375 7.621 2.982 1 96.38 131 ILE B O 1
ATOM 2211 N N . GLU B 1 132 ? 17.469 8.633 2.693 1 97.38 132 GLU B N 1
ATOM 2212 C CA . GLU B 1 132 ? 17.875 9.938 3.203 1 97.38 132 GLU B CA 1
ATOM 2213 C C . GLU B 1 132 ? 17 10.383 4.371 1 97.38 132 GLU B C 1
ATOM 2215 O O . GLU B 1 132 ? 15.773 10.258 4.312 1 97.38 132 GLU B O 1
ATOM 2220 N N . SER B 1 133 ? 17.625 10.859 5.441 1 97.62 133 SER B N 1
ATOM 2221 C CA . SER B 1 133 ? 16.891 11.336 6.609 1 97.62 133 SER B CA 1
ATOM 2222 C C . SER B 1 133 ? 17.094 12.836 6.816 1 97.62 133 SER B C 1
ATOM 2224 O O . SER B 1 133 ? 18.203 13.352 6.633 1 97.62 133 SER B O 1
ATOM 2226 N N . PHE B 1 134 ? 16.062 13.547 7.09 1 98.31 134 PHE B N 1
ATOM 2227 C CA . PHE B 1 134 ? 16.156 14.977 7.348 1 98.31 134 PHE B CA 1
ATOM 2228 C C . PHE B 1 134 ? 14.867 15.5 7.98 1 98.31 134 PHE B C 1
ATOM 2230 O O . PHE B 1 134 ? 13.938 14.727 8.219 1 98.31 134 PHE B O 1
ATOM 2237 N N . GLN B 1 135 ? 14.875 16.766 8.328 1 98.69 135 GLN B N 1
ATOM 2238 C CA . GLN B 1 135 ? 13.719 17.422 8.93 1 98.69 135 GLN B CA 1
ATOM 2239 C C . GLN B 1 135 ? 12.891 18.156 7.875 1 98.69 135 GLN B C 1
ATOM 2241 O O . GLN B 1 135 ? 13.43 18.969 7.113 1 98.69 135 GLN B O 1
ATOM 2246 N N . ARG B 1 136 ? 11.656 17.859 7.852 1 98.44 136 ARG B N 1
ATOM 2247 C CA . ARG B 1 136 ? 10.734 18.578 6.965 1 98.44 136 ARG B CA 1
ATOM 2248 C C . ARG B 1 136 ? 9.289 18.359 7.387 1 98.44 136 ARG B C 1
ATOM 2250 O O . ARG B 1 136 ? 8.984 17.438 8.141 1 98.44 136 ARG B O 1
ATOM 2257 N N . PRO B 1 137 ? 8.391 19.25 6.906 1 98.56 137 PRO B N 1
ATOM 2258 C CA . PRO B 1 137 ? 6.969 18.969 7.105 1 98.56 137 PRO B CA 1
ATOM 2259 C C . PRO B 1 137 ? 6.543 17.625 6.504 1 98.56 137 PRO B C 1
ATOM 2261 O O . PRO B 1 137 ? 7.117 17.188 5.504 1 98.56 137 PRO B O 1
ATOM 2264 N N . PHE B 1 138 ? 5.648 16.969 7.113 1 98.5 138 PHE B N 1
ATOM 2265 C CA . PHE B 1 138 ? 5.129 15.664 6.699 1 98.5 138 PHE B CA 1
ATOM 2266 C C . PHE B 1 138 ? 3.619 15.727 6.496 1 98.5 138 PHE B C 1
ATOM 2268 O O . PHE B 1 138 ? 2.889 16.203 7.367 1 98.5 138 PHE B O 1
ATOM 2275 N N . SER B 1 139 ? 3.172 15.352 5.312 1 97.19 139 SER B N 1
ATOM 2276 C CA . SER B 1 139 ? 1.755 15.328 4.965 1 97.19 139 SER B CA 1
ATOM 2277 C C . SER B 1 139 ? 1.34 13.969 4.414 1 97.19 139 SER B C 1
ATOM 2279 O O . SER B 1 139 ? 1.33 13.766 3.197 1 97.19 139 SER B O 1
ATOM 2281 N N . PRO B 1 140 ? 0.983 13.109 5.254 1 97.12 140 PRO B N 1
ATOM 2282 C CA . PRO B 1 140 ? 0.685 11.742 4.812 1 97.12 140 PRO B CA 1
ATOM 2283 C C . PRO B 1 140 ? -0.585 11.664 3.971 1 97.12 140 PRO B C 1
ATOM 2285 O O . PRO B 1 140 ? -1.483 12.492 4.117 1 97.12 140 PRO B O 1
ATOM 2288 N N . GLU B 1 141 ? -0.581 10.648 3.084 1 95.38 141 GLU B N 1
ATOM 2289 C CA . GLU B 1 141 ? -1.747 10.305 2.275 1 95.38 141 GLU B CA 1
ATOM 2290 C C . GLU B 1 141 ? -2.945 9.953 3.154 1 95.38 141 GLU B C 1
ATOM 2292 O O . GLU B 1 141 ? -2.807 9.234 4.145 1 95.38 141 GLU B O 1
ATOM 2297 N N . ILE B 1 142 ? -3.977 10.617 2.824 1 84.19 142 ILE B N 1
ATOM 2298 C CA . ILE B 1 142 ? -5.199 10.359 3.578 1 84.19 142 ILE B CA 1
ATOM 2299 C C . ILE B 1 142 ? -5.793 9.016 3.17 1 84.19 142 ILE B C 1
ATOM 2301 O O . ILE B 1 142 ? -5.832 8.68 1.982 1 84.19 142 ILE B O 1
ATOM 2305 N N . GLY B 1 143 ? -5.871 8.078 4.105 1 67.44 143 GLY B N 1
ATOM 2306 C CA . GLY B 1 143 ? -6.438 6.773 3.809 1 67.44 143 GLY B CA 1
ATOM 2307 C C . GLY B 1 143 ? -7.758 6.852 3.064 1 67.44 143 GLY B C 1
ATOM 2308 O O . GLY B 1 143 ? -8.43 7.887 3.088 1 67.44 143 GLY B O 1
ATOM 2309 N N . ALA B 1 144 ? -7.949 5.848 2.135 1 54.12 144 ALA B N 1
ATOM 2310 C CA . ALA B 1 144 ? -9.211 5.762 1.4 1 54.12 144 ALA B CA 1
ATOM 2311 C C . ALA B 1 144 ? -10.398 5.832 2.35 1 54.12 144 ALA B C 1
ATOM 2313 O O . ALA B 1 144 ? -11.523 6.121 1.925 1 54.12 144 ALA B O 1
ATOM 2314 N N . TYR B 1 145 ? -10.164 5.27 3.619 1 46.75 145 TYR B N 1
ATOM 2315 C CA . TYR B 1 145 ? -11.312 5.168 4.516 1 46.75 145 TYR B CA 1
ATOM 2316 C C . TYR B 1 145 ? -11.57 6.496 5.223 1 46.75 145 TYR B C 1
ATOM 2318 O O . TYR B 1 145 ? -12.477 6.594 6.059 1 46.75 145 TYR B O 1
ATOM 2326 N N . GLU B 1 146 ? -10.805 7.387 4.977 1 47.59 146 GLU B N 1
ATOM 2327 C CA . GLU B 1 146 ? -11.156 8.664 5.594 1 47.59 146 GLU B CA 1
ATOM 2328 C C . GLU B 1 146 ? -11.953 9.539 4.637 1 47.59 146 GLU B C 1
ATOM 2330 O O . GLU B 1 146 ? -11.781 9.453 3.418 1 47.59 146 GLU B O 1
#

InterPro domains:
  IPR004029 UreE urease accessory, N-terminal [SM00988] (5-71)
  IPR007864 Urease accessory protein UreE, C-terminal domain [PF05194] (78-145)
  IPR012406 Urease accessory protein UreE [MF_00822] (6-145)
  IPR012406 Urease accessory protein UreE [PIRSF036402] (19-146)
  IPR036118 UreE urease accessory, N-terminal domain superfamily [SSF69287] (16-75)

Secondary structure (DSSP, 8-state):
-----EEEEEEE-----TTPEEEEE-TTGGG--EEEEE-TTS-EEEEEPPTTS----TT-EEEESSS--EEEEEEPEEEEEEEE-S-HHHHHHHHHHHHHTT--EEE-SSEEEEE--HHHHHHHHHTT--EEEEEEE--PPPPTT-/-----EEEEEEE-----TTPEEEEE-TTGGG--EEEEE-TTS-EEEEEPPTTS----TT-EEEESSS--EEEEEEPEEEEEEEE-S-HHHHHHHHHHHHHTT--EEE-SSEEEEE--HHHHHHHHHTT--EEEEEEE--PPPPTT-

Solvent-accessible surface area (backbone atoms only — not comparable to full-atom values): 16222 Å² total; per-residue (Å²): 126,82,73,74,78,42,46,33,47,41,81,46,73,96,60,95,62,87,80,51,46,43,31,55,33,42,60,71,50,27,63,50,51,58,48,81,47,50,29,78,88,65,51,61,33,30,38,53,42,70,85,85,70,68,59,63,50,67,74,40,33,33,30,24,78,85,70,77,43,44,34,28,34,34,62,24,70,36,60,26,31,37,37,60,45,90,48,52,44,61,48,34,51,48,32,21,51,38,12,56,68,66,52,66,36,24,81,46,70,48,35,40,35,31,67,66,45,72,69,60,49,52,56,44,42,74,70,68,42,59,80,48,76,48,74,39,62,57,68,55,59,75,56,85,90,102,127,80,72,75,79,42,46,32,48,41,82,46,74,96,59,97,62,87,82,51,45,44,32,57,31,43,59,70,50,29,62,49,51,59,48,81,47,51,28,78,88,65,50,62,34,32,38,54,43,70,85,86,71,68,58,62,50,68,72,39,33,33,30,26,79,84,70,77,43,45,35,27,34,34,61,23,70,36,61,27,31,37,37,60,46,91,50,51,45,62,48,34,50,49,33,20,49,38,13,55,67,66,52,67,36,23,81,48,70,48,35,41,35,31,66,65,44,73,70,60,49,52,54,42,42,74,72,68,40,61,80,45,76,50,74,38,62,58,68,53,59,76,56,86,88,102

pLDDT: mean 91.26, std 12.31, range [42.59, 98.81]